Protein AF-A0A8S4AZF0-F1 (afdb_monomer)

pLDDT: me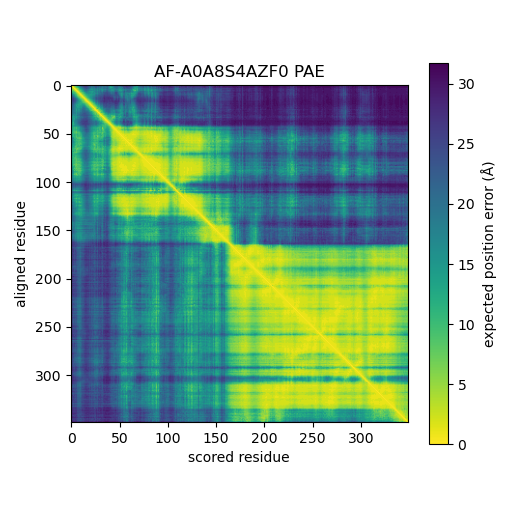an 75.83, std 18.89, range [21.69, 97.94]

Structure (mmCIF, N/CA/C/O backbone):
data_AF-A0A8S4AZF0-F1
#
_entry.id   AF-A0A8S4AZF0-F1
#
loop_
_atom_site.group_PDB
_atom_site.id
_atom_site.type_symbol
_atom_site.label_atom_id
_atom_site.label_alt_id
_atom_site.label_comp_id
_atom_site.label_asym_id
_atom_site.label_entity_id
_atom_site.label_seq_id
_atom_site.pdbx_PDB_ins_code
_atom_site.Cartn_x
_atom_site.Cartn_y
_atom_site.Cartn_z
_atom_site.occupancy
_atom_site.B_iso_or_equiv
_atom_site.auth_seq_id
_atom_site.auth_comp_id
_atom_site.auth_asym_id
_atom_site.auth_atom_id
_atom_site.pdbx_PDB_model_num
ATOM 1 N N . MET A 1 1 ? -33.569 23.323 -15.305 1.00 27.97 1 MET A N 1
ATOM 2 C CA . MET A 1 1 ? -33.121 23.070 -13.922 1.00 27.97 1 MET A CA 1
ATOM 3 C C . MET A 1 1 ? -32.171 21.885 -13.976 1.00 27.97 1 MET A C 1
ATOM 5 O O . MET A 1 1 ? -32.541 20.874 -14.555 1.00 27.97 1 MET A O 1
ATOM 9 N N . GLU A 1 2 ? -30.930 22.171 -13.579 1.00 30.75 2 GLU A N 1
ATOM 10 C CA . GLU A 1 2 ? -29.649 21.428 -13.580 1.00 30.75 2 GLU A CA 1
ATOM 11 C C . GLU A 1 2 ? -29.615 19.986 -14.122 1.00 30.75 2 GLU A C 1
ATOM 13 O O . GLU A 1 2 ? -30.200 19.088 -13.532 1.00 30.75 2 GLU A O 1
ATOM 18 N N . ARG A 1 3 ? -28.878 19.759 -15.227 1.00 44.22 3 ARG A N 1
ATOM 19 C CA . ARG A 1 3 ? -28.711 18.442 -15.887 1.00 44.22 3 ARG A CA 1
ATOM 20 C C . ARG A 1 3 ? -27.284 18.174 -16.385 1.00 44.22 3 ARG A C 1
ATOM 22 O O . ARG A 1 3 ? -27.059 17.915 -17.562 1.00 44.22 3 ARG A O 1
AT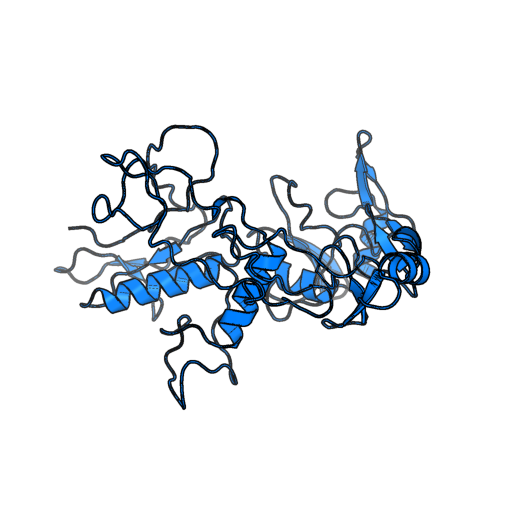OM 29 N N . VAL A 1 4 ? -26.349 18.319 -15.455 1.00 35.12 4 VAL A N 1
ATOM 30 C CA . VAL A 1 4 ? -25.156 17.492 -15.201 1.00 35.12 4 VAL A CA 1
ATOM 31 C C . VAL A 1 4 ? -24.876 17.794 -13.732 1.00 35.12 4 VAL A C 1
ATOM 33 O O . VAL A 1 4 ? -24.610 18.950 -13.402 1.00 35.12 4 VAL A O 1
ATOM 36 N N . LYS A 1 5 ? -25.011 16.821 -12.830 1.00 39.75 5 LYS A N 1
ATOM 37 C CA . LYS A 1 5 ? -24.523 17.011 -11.461 1.00 39.75 5 LYS A CA 1
ATOM 38 C C . LYS A 1 5 ? -23.071 16.553 -11.443 1.00 39.75 5 LYS A C 1
ATOM 40 O O . LYS A 1 5 ? -22.791 15.364 -11.332 1.00 39.75 5 LYS A O 1
ATOM 45 N N . GLU A 1 6 ? -22.153 17.506 -11.594 1.00 36.97 6 GLU A N 1
ATOM 46 C CA . GLU A 1 6 ? -20.783 17.331 -11.112 1.00 36.97 6 GLU A CA 1
ATOM 47 C C . GLU A 1 6 ? -20.887 17.214 -9.590 1.00 36.97 6 GLU A C 1
ATOM 49 O O . GLU A 1 6 ? -21.110 18.202 -8.890 1.00 36.97 6 GLU A O 1
ATOM 54 N N . LEU A 1 7 ? -20.829 15.988 -9.071 1.00 36.22 7 LEU A N 1
ATOM 55 C CA . LEU A 1 7 ? -20.688 15.800 -7.638 1.00 36.22 7 LEU A CA 1
ATOM 56 C C . LEU A 1 7 ? -19.233 16.079 -7.288 1.00 36.22 7 LEU A C 1
ATOM 58 O O . LEU A 1 7 ? -18.305 15.442 -7.787 1.00 36.22 7 LEU A O 1
ATOM 62 N N . ALA A 1 8 ? -19.089 17.141 -6.502 1.00 34.50 8 ALA A N 1
ATOM 63 C CA . ALA A 1 8 ? -17.844 17.769 -6.134 1.00 34.50 8 ALA A CA 1
ATOM 64 C C . ALA A 1 8 ? -16.861 16.791 -5.483 1.00 34.50 8 ALA A C 1
ATOM 66 O O . ALA A 1 8 ? -17.240 15.873 -4.755 1.00 34.50 8 ALA A O 1
ATOM 67 N N . ALA A 1 9 ? -15.581 17.078 -5.712 1.00 34.72 9 ALA A N 1
ATOM 68 C CA . ALA A 1 9 ? -14.475 16.578 -4.920 1.00 34.72 9 ALA A CA 1
ATOM 69 C C . ALA A 1 9 ? -14.760 16.734 -3.419 1.00 34.72 9 ALA A C 1
ATOM 71 O O . ALA A 1 9 ? -15.216 17.792 -2.977 1.00 34.72 9 ALA A O 1
ATOM 72 N N . ILE A 1 10 ? -14.449 15.701 -2.630 1.00 31.81 10 ILE A N 1
ATOM 73 C CA . ILE A 1 10 ? -14.390 15.844 -1.172 1.00 31.81 10 ILE A CA 1
ATOM 74 C C . ILE A 1 10 ? -13.338 16.924 -0.864 1.00 31.81 10 ILE A C 1
ATOM 76 O O . ILE A 1 10 ? -12.198 16.782 -1.321 1.00 31.81 10 ILE A O 1
ATOM 80 N N . PRO A 1 11 ? -13.682 18.006 -0.138 1.00 30.78 11 PRO A N 1
ATOM 81 C CA . PRO A 1 11 ? -12.722 19.051 0.174 1.00 30.78 11 PRO A CA 1
ATOM 82 C C . PRO A 1 11 ? -11.579 18.472 1.009 1.00 30.78 11 PRO A C 1
ATOM 84 O O . PRO A 1 11 ? -11.801 17.767 1.994 1.00 30.78 11 PRO A O 1
ATOM 87 N N . THR A 1 12 ? -10.342 18.788 0.635 1.00 29.69 12 THR A N 1
ATOM 88 C CA . THR A 1 12 ? -9.183 18.536 1.491 1.00 29.69 12 THR A CA 1
ATOM 89 C C . THR A 1 12 ? -9.257 19.437 2.733 1.00 29.69 12 THR A C 1
ATOM 91 O O . THR A 1 12 ? -9.681 20.593 2.637 1.00 29.69 12 THR A O 1
ATOM 94 N N . PRO A 1 13 ? -8.834 18.962 3.919 1.00 28.30 13 PRO A N 1
ATOM 95 C CA . PRO A 1 13 ? -8.801 19.778 5.123 1.00 28.30 13 PRO A CA 1
ATOM 96 C C . PRO A 1 13 ? -7.562 20.682 5.083 1.00 28.30 13 PRO A C 1
ATOM 98 O O . PRO A 1 13 ? -6.567 20.424 5.750 1.00 28.30 13 PRO A O 1
ATOM 101 N N . LEU A 1 14 ? -7.593 21.743 4.277 1.00 26.38 14 LEU A N 1
ATOM 102 C CA . LEU A 1 14 ? -6.606 22.824 4.341 1.00 26.38 14 LEU A CA 1
ATOM 103 C C . LEU A 1 14 ? -7.312 24.177 4.451 1.00 26.38 14 LEU A C 1
ATOM 105 O O . LEU A 1 14 ? -7.568 24.869 3.471 1.00 26.38 14 LEU A O 1
ATOM 109 N N . SER A 1 15 ? -7.643 24.509 5.703 1.00 27.70 15 SER A N 1
ATOM 110 C CA . SER A 1 15 ? -7.637 25.849 6.318 1.00 27.70 15 SER A CA 1
ATOM 111 C C . SER A 1 15 ? -8.055 27.072 5.483 1.00 27.70 15 SER A C 1
ATOM 113 O O . SER A 1 15 ? -7.519 28.159 5.699 1.00 27.70 15 SER A O 1
ATOM 115 N N . THR A 1 16 ? -9.014 26.962 4.567 1.00 24.33 16 THR A N 1
ATOM 116 C CA . THR A 1 16 ? -9.565 28.121 3.850 1.00 24.33 16 THR A CA 1
ATOM 117 C C . THR A 1 16 ? -11.081 27.981 3.680 1.00 24.33 16 THR A C 1
ATOM 119 O O . THR A 1 16 ? -11.586 26.865 3.564 1.00 24.33 16 THR A O 1
ATOM 122 N N . PRO A 1 17 ? -11.841 29.092 3.770 1.00 24.75 17 PRO A N 1
ATOM 123 C CA . PRO A 1 17 ? -13.301 29.054 3.772 1.00 24.75 17 PRO A CA 1
ATOM 124 C C . PRO A 1 17 ? -13.824 28.439 2.464 1.00 24.75 17 PRO A C 1
ATOM 126 O O . PRO A 1 17 ? -13.251 28.711 1.406 1.00 24.75 17 PRO A O 1
ATOM 129 N N . PRO A 1 18 ? -14.903 27.634 2.508 1.00 28.00 18 PRO A N 1
ATOM 130 C CA . PRO A 1 18 ? -15.383 26.894 1.351 1.00 28.00 18 PRO A CA 1
ATOM 131 C C . PRO A 1 18 ? -16.067 27.851 0.371 1.00 28.00 18 PRO A C 1
ATOM 133 O O . PRO A 1 18 ? -17.281 28.023 0.385 1.00 28.00 18 PRO A O 1
ATOM 136 N N . ASN A 1 19 ? -15.285 28.472 -0.509 1.00 21.69 19 ASN A N 1
ATOM 137 C CA . ASN A 1 19 ? -15.793 28.848 -1.817 1.00 21.69 19 ASN A CA 1
ATOM 138 C C . ASN A 1 19 ? -15.751 27.583 -2.669 1.00 21.69 19 ASN A C 1
ATOM 140 O O . ASN A 1 19 ? -14.690 27.181 -3.147 1.00 21.69 19 ASN A O 1
ATOM 144 N N . ILE A 1 20 ? -16.917 26.950 -2.811 1.00 27.16 20 ILE A N 1
ATOM 145 C CA . ILE A 1 20 ? -17.171 25.826 -3.715 1.00 27.16 20 ILE A CA 1
ATOM 146 C C . ILE A 1 20 ? -16.848 26.308 -5.132 1.00 27.16 20 ILE A C 1
ATOM 148 O O . ILE A 1 20 ? -17.675 26.896 -5.825 1.00 27.16 20 ILE A O 1
ATOM 152 N N . THR A 1 21 ? -15.598 26.128 -5.542 1.00 23.66 21 THR A N 1
ATOM 153 C CA . THR A 1 21 ? -15.167 26.308 -6.921 1.00 23.66 21 THR A CA 1
ATOM 154 C C . THR A 1 21 ? -15.198 24.931 -7.553 1.00 23.66 21 THR A C 1
ATOM 156 O O . THR A 1 21 ? -14.409 24.051 -7.224 1.00 23.66 21 THR A O 1
ATOM 159 N N . VAL A 1 22 ? -16.186 24.738 -8.424 1.00 31.67 22 VAL A N 1
ATOM 160 C CA . VAL A 1 22 ? -16.345 23.563 -9.279 1.00 31.67 22 VAL A CA 1
ATOM 161 C C . VAL A 1 22 ? -15.135 23.505 -10.213 1.00 31.67 22 VAL A C 1
ATOM 163 O O . VAL A 1 22 ? -15.081 24.189 -11.236 1.00 31.67 22 VAL A O 1
ATOM 166 N N . ALA A 1 23 ? -14.104 22.764 -9.816 1.00 27.45 23 ALA A N 1
ATOM 167 C CA . ALA A 1 23 ? -12.929 22.553 -10.643 1.00 27.45 23 ALA A CA 1
ATOM 168 C C . ALA A 1 23 ? -13.224 21.428 -11.641 1.00 27.45 23 ALA A C 1
ATOM 170 O O . ALA A 1 23 ? -13.205 20.246 -11.303 1.00 27.45 23 ALA A O 1
ATOM 171 N N . ARG A 1 24 ? -13.486 21.821 -12.889 1.00 31.86 24 ARG A N 1
ATOM 172 C CA . ARG A 1 24 ? -13.429 20.954 -14.072 1.00 31.86 24 ARG A CA 1
ATOM 173 C C . ARG A 1 24 ? -12.132 20.137 -14.028 1.00 31.86 24 ARG A C 1
ATOM 175 O O . ARG A 1 24 ? -11.052 20.731 -14.045 1.00 31.86 24 ARG A O 1
ATOM 182 N N . GLN A 1 25 ? -12.210 18.806 -13.999 1.00 35.84 25 GLN A N 1
ATOM 183 C CA . GLN A 1 25 ? -11.008 17.978 -14.131 1.00 35.84 25 GLN A CA 1
ATOM 184 C C . GLN A 1 25 ? -10.432 18.139 -15.554 1.00 35.84 25 GLN A C 1
ATOM 186 O O . GLN A 1 25 ? -11.157 17.920 -16.524 1.00 35.84 25 GLN A O 1
ATOM 191 N N . PRO A 1 26 ? -9.146 18.507 -15.721 1.00 35.00 26 PRO A N 1
ATOM 192 C CA . PRO A 1 26 ? -8.551 18.766 -17.036 1.00 35.00 26 PRO A CA 1
ATOM 193 C C . PRO A 1 26 ? -8.324 17.507 -17.897 1.00 35.00 26 PRO A C 1
ATOM 195 O O . PRO A 1 26 ? -7.995 17.650 -19.072 1.00 35.00 26 PRO A O 1
ATOM 198 N N . ASN A 1 27 ? -8.527 16.300 -17.349 1.00 38.50 27 ASN A N 1
ATOM 199 C CA . ASN A 1 27 ? -8.222 15.028 -18.019 1.00 38.50 27 ASN A CA 1
ATOM 200 C C . ASN A 1 27 ? -9.443 14.146 -18.352 1.00 38.50 27 ASN A C 1
ATOM 202 O O . ASN A 1 27 ? -9.256 13.117 -18.996 1.00 38.50 27 ASN A O 1
ATOM 206 N N . LEU A 1 28 ? -10.679 14.514 -17.979 1.00 40.16 28 LEU A N 1
ATOM 207 C CA . LEU A 1 28 ? -11.858 13.795 -18.485 1.00 40.16 28 LEU A CA 1
ATOM 208 C C . LEU A 1 28 ? -12.199 14.313 -19.884 1.00 40.16 28 LEU A C 1
ATOM 210 O O . LEU A 1 28 ? -12.590 15.470 -20.060 1.00 40.16 28 LEU A O 1
ATOM 214 N N . SER A 1 29 ? -12.008 13.461 -20.892 1.00 33.38 29 SER A N 1
ATOM 215 C CA . SER A 1 29 ? -12.175 13.823 -22.296 1.00 33.38 29 SER A CA 1
ATOM 216 C C . SER A 1 29 ? -13.585 14.347 -22.579 1.00 33.38 29 SER A C 1
ATOM 218 O O . SER A 1 29 ? -14.576 13.658 -22.360 1.00 33.38 29 SER A O 1
ATOM 220 N N . THR A 1 30 ? -13.680 15.542 -23.157 1.00 38.66 30 THR A N 1
ATOM 221 C CA . THR A 1 30 ? -14.931 16.141 -23.654 1.00 38.66 30 THR A CA 1
ATOM 222 C C . THR A 1 30 ? -15.497 15.445 -24.898 1.00 38.66 30 THR A C 1
ATOM 224 O O . THR A 1 30 ? -16.558 15.843 -25.380 1.00 38.66 30 THR A O 1
ATOM 227 N N . SER A 1 31 ? -14.796 14.439 -25.430 1.00 37.53 31 SER A N 1
ATOM 228 C CA . SER A 1 31 ? -15.136 13.721 -26.661 1.00 37.53 31 SER A CA 1
ATOM 229 C C . SER A 1 31 ? -16.273 12.714 -26.511 1.00 37.53 31 SER A C 1
ATOM 231 O O . SER A 1 31 ? -16.812 12.302 -27.524 1.00 37.53 31 SER A O 1
ATOM 233 N N . THR A 1 32 ? -16.657 12.341 -25.289 1.00 37.94 32 THR A N 1
ATOM 234 C CA . THR A 1 32 ? -17.686 11.322 -25.016 1.00 37.94 32 THR A CA 1
ATOM 235 C C . THR A 1 32 ? -19.069 11.906 -24.726 1.00 37.94 32 THR A C 1
ATOM 237 O O . THR A 1 32 ? -19.909 11.192 -24.202 1.00 37.94 32 THR A O 1
ATOM 240 N N . LEU A 1 33 ? -19.339 13.186 -25.021 1.00 38.50 33 LEU A N 1
ATOM 241 C CA . LEU A 1 33 ? -20.631 13.832 -24.736 1.00 38.50 33 LEU A CA 1
ATOM 242 C C . LEU A 1 33 ? -21.389 14.210 -26.021 1.00 38.50 33 LEU A C 1
ATOM 244 O O . LEU A 1 33 ? -20.923 15.060 -26.784 1.00 38.50 33 LEU A O 1
ATOM 248 N N . GLN A 1 34 ? -22.603 13.688 -26.213 1.00 38.94 34 GLN A N 1
ATOM 249 C CA . GLN A 1 34 ? -23.519 14.052 -27.301 1.00 38.94 34 GLN A CA 1
ATOM 250 C C . GLN A 1 34 ? -24.581 15.077 -26.865 1.00 38.94 34 GLN A C 1
ATOM 252 O O . GLN A 1 34 ? -24.936 15.213 -25.692 1.00 38.94 34 GLN A O 1
ATOM 257 N N . LYS A 1 35 ? -25.088 15.856 -27.833 1.00 38.56 35 LYS A N 1
ATOM 258 C CA . LYS A 1 35 ? -26.257 16.730 -27.639 1.00 38.56 35 LYS A CA 1
ATOM 259 C C . LYS A 1 35 ? -27.529 15.896 -27.806 1.00 38.56 35 LYS A C 1
ATOM 261 O O . LYS A 1 35 ? -27.771 15.404 -28.906 1.00 38.56 35 LYS A O 1
ATOM 266 N N . GLY A 1 36 ? -28.345 15.812 -26.757 1.00 38.62 36 GLY A N 1
ATOM 267 C CA . GLY A 1 36 ? -29.663 15.182 -26.824 1.00 38.62 36 GLY A CA 1
ATOM 268 C C . GLY A 1 36 ? -30.632 15.903 -27.784 1.00 38.62 36 GLY A C 1
ATOM 269 O O . GLY A 1 36 ? -30.400 17.060 -28.163 1.00 38.62 36 GLY A O 1
ATOM 270 N N . PRO A 1 37 ? -31.726 15.241 -28.205 1.00 36.44 37 PRO A N 1
ATOM 271 C CA . PRO A 1 37 ? -32.721 15.815 -29.108 1.00 36.44 37 PRO A CA 1
ATOM 272 C C . PRO A 1 37 ? -33.413 17.048 -28.501 1.00 36.44 37 PRO A C 1
ATOM 274 O O . PRO A 1 37 ? -33.585 17.173 -27.285 1.00 36.44 37 PRO A O 1
ATOM 277 N N . ALA A 1 38 ? -33.816 17.983 -29.369 1.00 33.22 38 ALA A N 1
ATOM 278 C CA . ALA A 1 38 ? -34.394 19.270 -28.989 1.00 33.22 38 ALA A CA 1
ATOM 279 C C . ALA A 1 38 ? -35.657 19.094 -28.120 1.00 33.22 38 ALA A C 1
ATOM 281 O O . ALA A 1 38 ? -36.720 18.734 -28.616 1.00 33.22 38 ALA A O 1
ATOM 282 N N . GLY A 1 39 ? -35.522 19.343 -26.815 1.00 37.28 39 GLY A N 1
ATOM 283 C CA . GLY A 1 39 ? -36.595 19.196 -25.823 1.00 37.28 39 GLY A CA 1
ATOM 284 C C . GLY A 1 39 ? -36.111 18.707 -24.453 1.00 37.28 39 GLY A C 1
ATOM 285 O O . GLY A 1 39 ? -36.761 18.980 -23.445 1.00 37.28 39 GLY A O 1
ATOM 286 N N . GLN A 1 40 ? -34.939 18.064 -24.384 1.00 34.72 40 GLN A N 1
ATOM 287 C CA . GLN A 1 40 ? -34.250 17.738 -23.131 1.00 34.72 40 GLN A CA 1
ATOM 288 C C . GLN A 1 40 ? -32.974 18.580 -23.012 1.00 34.72 40 GLN A C 1
ATOM 290 O O . GLN A 1 40 ? -32.057 18.470 -23.817 1.00 34.72 40 GLN A O 1
ATOM 295 N N . SER A 1 41 ? -32.911 19.477 -22.027 1.00 37.41 41 SER A N 1
ATOM 296 C CA . SER A 1 41 ? -31.709 20.278 -21.772 1.00 37.41 41 SER A CA 1
ATOM 297 C C . SER A 1 41 ? -30.684 19.446 -20.985 1.00 37.41 41 SER A C 1
ATOM 299 O O . SER A 1 41 ? -30.688 19.533 -19.763 1.00 37.41 41 SER A O 1
ATOM 301 N N . GLY A 1 42 ? -29.850 18.634 -21.643 1.00 49.75 42 GLY A N 1
ATOM 302 C CA . GLY A 1 42 ? -28.779 17.822 -21.032 1.00 49.75 42 GLY A CA 1
ATOM 303 C C . GLY A 1 42 ? -27.753 17.344 -22.073 1.00 49.75 42 GLY A C 1
ATOM 304 O O . GLY A 1 42 ? -28.044 17.378 -23.271 1.00 49.75 42 GLY A O 1
ATOM 305 N N . LYS A 1 43 ? -26.537 16.977 -21.642 1.00 56.41 43 LYS A N 1
ATOM 306 C CA . LYS A 1 43 ? -25.553 16.274 -22.487 1.00 56.41 43 LYS A CA 1
ATOM 307 C C . LYS A 1 43 ? -25.490 14.818 -22.040 1.00 56.41 43 LYS A C 1
ATOM 309 O O . LYS A 1 43 ? -25.283 14.579 -20.854 1.00 56.41 43 LYS A O 1
ATOM 314 N N . ASP A 1 44 ? -25.638 13.904 -22.985 1.00 62.34 44 ASP A N 1
ATOM 315 C CA . ASP A 1 44 ? -25.600 12.464 -22.737 1.00 62.34 44 ASP A CA 1
ATOM 316 C C . ASP A 1 44 ? -24.198 11.931 -23.027 1.00 62.34 44 ASP A C 1
ATOM 318 O O . ASP A 1 44 ? -23.515 12.462 -23.907 1.00 62.34 44 ASP A O 1
ATOM 322 N N . PHE A 1 45 ? -23.749 10.914 -22.299 1.00 63.62 45 PHE A N 1
ATOM 323 C CA . PHE A 1 45 ? -22.520 10.212 -22.647 1.00 63.62 45 PHE A CA 1
ATOM 324 C C . PHE A 1 45 ? -22.715 9.349 -23.903 1.00 63.62 45 PHE A C 1
ATOM 326 O O . PHE A 1 45 ? -23.829 8.977 -24.270 1.00 63.62 45 PHE A O 1
ATOM 333 N N . GLU A 1 46 ? -21.617 9.041 -24.587 1.00 63.09 46 GLU A N 1
ATOM 334 C CA . GLU A 1 46 ? -21.611 8.114 -25.713 1.00 63.09 46 GLU A CA 1
ATOM 335 C C . GLU A 1 46 ? -21.712 6.655 -25.247 1.00 63.09 46 GLU A C 1
ATOM 337 O O . GLU A 1 46 ? -20.966 6.202 -24.372 1.00 63.09 46 GLU A O 1
ATOM 342 N N . GLY A 1 47 ? -22.604 5.901 -25.894 1.00 69.50 47 GLY A N 1
ATOM 343 C CA . GLY A 1 47 ? -22.814 4.477 -25.627 1.00 69.50 47 GLY A CA 1
ATOM 344 C C . GLY A 1 47 ? -23.588 4.219 -24.334 1.00 69.50 47 GLY A C 1
ATOM 345 O O . GLY A 1 47 ? -24.452 5.003 -23.956 1.00 69.50 47 GLY A O 1
ATOM 346 N N . ASP A 1 48 ? -23.263 3.114 -23.662 1.00 70.50 48 ASP A N 1
ATOM 347 C CA . ASP A 1 48 ? -23.925 2.677 -22.421 1.00 70.50 48 ASP A CA 1
ATOM 348 C C . ASP A 1 48 ? -23.296 3.292 -21.153 1.00 70.50 48 ASP A C 1
ATOM 350 O O . ASP A 1 48 ? -23.624 2.914 -20.027 1.00 70.50 48 ASP A O 1
ATOM 354 N N . THR A 1 49 ? -22.359 4.229 -21.318 1.00 68.81 49 THR A N 1
ATOM 355 C CA . THR A 1 49 ? -21.703 4.919 -20.201 1.00 68.81 49 THR A CA 1
ATOM 356 C C . THR A 1 49 ? -22.689 5.879 -19.546 1.00 68.81 49 THR A C 1
ATOM 358 O O . THR A 1 49 ? -23.290 6.697 -20.228 1.00 68.81 49 THR A O 1
ATOM 361 N N . VAL A 1 50 ? -22.828 5.833 -18.222 1.00 73.81 50 VAL A N 1
ATOM 362 C CA . VAL A 1 50 ? -23.688 6.766 -17.466 1.00 73.81 50 VAL A CA 1
ATOM 363 C C . VAL A 1 50 ? -22.933 7.529 -16.374 1.00 73.81 50 VAL A C 1
ATOM 365 O O . VAL A 1 50 ? -23.481 8.456 -15.777 1.00 73.81 50 VAL A O 1
ATOM 368 N N . GLY A 1 51 ? -21.662 7.193 -16.144 1.00 75.06 51 GLY A N 1
ATOM 369 C CA . GLY A 1 51 ? -20.775 7.849 -15.191 1.00 75.06 51 GLY A CA 1
ATOM 370 C C . GLY A 1 51 ? -19.304 7.507 -15.441 1.00 75.06 51 GLY A C 1
ATOM 371 O O . GLY A 1 51 ? -18.999 6.560 -16.167 1.00 75.06 51 GLY A O 1
ATOM 372 N N . LEU A 1 52 ? -18.405 8.339 -14.907 1.00 71.50 52 LEU A N 1
ATOM 373 C CA . LEU A 1 52 ? -16.952 8.145 -14.937 1.00 71.50 52 LEU A CA 1
ATOM 374 C C . LEU A 1 52 ? -16.305 8.712 -13.666 1.00 71.50 52 LEU A C 1
ATOM 376 O O . LEU A 1 52 ? -16.521 9.879 -13.324 1.00 71.50 52 LEU A O 1
ATOM 380 N N . ALA A 1 53 ? -15.424 7.938 -13.037 1.00 72.31 53 ALA A N 1
ATOM 381 C CA . ALA A 1 53 ? -14.608 8.359 -11.904 1.00 72.31 53 ALA A CA 1
ATOM 382 C C . ALA A 1 53 ? -13.206 7.745 -11.926 1.00 72.31 53 ALA A C 1
ATOM 384 O O . ALA A 1 53 ? -12.962 6.676 -12.487 1.00 72.31 53 ALA A O 1
ATOM 385 N N . ASN A 1 54 ? -12.273 8.433 -11.268 1.00 63.47 54 ASN A N 1
ATOM 386 C CA . ASN A 1 54 ? -10.913 7.936 -11.099 1.00 63.47 54 ASN A CA 1
ATOM 387 C C . ASN A 1 54 ? -10.881 6.836 -10.040 1.00 63.47 54 ASN A C 1
ATOM 389 O O . ASN A 1 54 ? -11.464 6.987 -8.964 1.00 63.47 54 ASN A O 1
ATOM 393 N N . LYS A 1 55 ? -10.134 5.759 -10.304 1.00 74.00 55 LYS A N 1
ATOM 394 C CA . LYS A 1 55 ? -9.945 4.711 -9.304 1.00 74.00 55 LYS A CA 1
ATOM 395 C C . LYS A 1 55 ? -8.959 5.113 -8.210 1.00 74.00 55 LYS A C 1
ATOM 397 O O . LYS A 1 55 ? -7.945 5.739 -8.506 1.00 74.00 55 LYS A O 1
ATOM 402 N N . PHE A 1 56 ? -9.235 4.718 -6.964 1.00 71.06 56 PHE A N 1
ATOM 403 C CA . PHE A 1 56 ? -8.381 4.966 -5.786 1.00 71.06 56 PHE A CA 1
ATOM 404 C C . PHE A 1 56 ? -8.051 6.454 -5.537 1.00 71.06 56 PHE A C 1
ATOM 406 O O . PHE A 1 56 ? -7.025 6.794 -4.939 1.00 71.06 56 PHE A O 1
ATOM 413 N N . ALA A 1 57 ? -8.893 7.359 -6.027 1.00 71.62 57 ALA A N 1
ATOM 414 C CA . ALA A 1 57 ? -8.652 8.792 -5.976 1.00 71.62 57 ALA A CA 1
ATOM 415 C C . ALA A 1 57 ? -9.251 9.470 -4.735 1.00 71.62 57 ALA A C 1
ATOM 417 O O . ALA A 1 57 ? -9.058 10.677 -4.564 1.00 71.62 57 ALA A O 1
ATOM 418 N N . MET A 1 58 ? -9.931 8.727 -3.855 1.00 78.88 58 MET A N 1
ATOM 419 C CA . MET A 1 58 ? -10.551 9.294 -2.661 1.00 78.88 58 MET A CA 1
ATOM 420 C C . MET A 1 58 ? -9.526 10.029 -1.781 1.00 78.88 58 MET A C 1
ATOM 422 O O . MET A 1 58 ? -8.445 9.511 -1.502 1.00 78.88 58 MET A O 1
ATOM 426 N N . CYS A 1 59 ? -9.868 11.248 -1.349 1.00 69.56 59 CYS A N 1
ATOM 427 C CA . CYS A 1 59 ? -8.990 12.174 -0.610 1.00 69.56 59 CYS A CA 1
ATOM 428 C C . CYS A 1 59 ? -7.732 12.656 -1.354 1.00 69.56 59 CYS A C 1
ATOM 430 O O . CYS A 1 59 ? -6.786 13.135 -0.726 1.00 69.56 59 CYS A O 1
ATOM 432 N N . THR A 1 60 ? -7.705 12.562 -2.682 1.00 61.75 60 THR A N 1
ATOM 433 C CA . THR A 1 60 ? -6.638 13.131 -3.520 1.00 61.75 60 THR A CA 1
ATOM 434 C C . THR A 1 60 ? -7.136 14.347 -4.300 1.00 61.75 60 THR A C 1
ATOM 436 O O . THR A 1 60 ? -8.338 14.595 -4.372 1.00 61.75 60 THR A O 1
ATOM 439 N N . ALA A 1 61 ? -6.230 15.074 -4.961 1.00 59.00 61 ALA A N 1
ATOM 440 C CA . ALA A 1 61 ? -6.601 16.144 -5.895 1.00 59.00 61 ALA A CA 1
ATOM 441 C C . ALA A 1 61 ? -7.493 15.660 -7.062 1.00 59.00 61 ALA A C 1
ATOM 443 O O . ALA A 1 61 ? -8.182 16.463 -7.684 1.00 59.00 61 ALA A O 1
ATOM 444 N N . ASN A 1 62 ? -7.511 14.349 -7.329 1.00 60.25 62 ASN A N 1
ATOM 445 C CA . ASN A 1 62 ? -8.309 13.722 -8.381 1.00 60.25 62 ASN A CA 1
ATOM 446 C C . ASN A 1 62 ? -9.612 13.089 -7.855 1.00 60.25 62 ASN A C 1
ATOM 448 O O . ASN A 1 62 ? -10.311 12.436 -8.635 1.00 60.25 62 ASN A O 1
ATOM 452 N N . SER A 1 63 ? -9.924 13.259 -6.562 1.00 70.69 63 SER A N 1
ATOM 453 C CA . SER A 1 63 ? -11.140 12.739 -5.924 1.00 70.69 63 SER A CA 1
ATOM 454 C C . SER A 1 63 ? -12.367 13.359 -6.586 1.00 70.69 63 SER A C 1
ATOM 456 O O . SER A 1 63 ? -12.573 14.567 -6.482 1.00 70.69 63 SER A O 1
ATOM 458 N N . GLY A 1 64 ? -13.161 12.565 -7.299 1.00 73.19 64 GLY A N 1
ATOM 459 C CA . GLY A 1 64 ? -14.333 13.069 -8.013 1.00 73.19 64 GLY A CA 1
ATOM 460 C C . GLY A 1 64 ? -14.842 12.128 -9.099 1.00 73.19 64 GLY A C 1
ATOM 461 O O . GLY A 1 64 ? -14.236 11.099 -9.401 1.00 73.19 64 GLY A O 1
ATOM 462 N N . GLY A 1 65 ? -15.976 12.497 -9.684 1.00 73.06 65 GLY A N 1
ATOM 463 C CA . GLY A 1 65 ? -16.589 11.774 -10.790 1.00 73.06 65 GLY A CA 1
ATOM 464 C C . GLY A 1 65 ? -17.669 12.602 -11.477 1.00 73.06 65 GLY A C 1
ATOM 465 O O . GLY A 1 65 ? -18.152 13.602 -10.942 1.00 73.06 65 GLY A O 1
ATOM 466 N N . VAL A 1 66 ? -18.048 12.184 -12.677 1.00 73.75 66 VAL A N 1
ATOM 467 C CA . VAL A 1 66 ? -19.129 12.783 -13.465 1.00 73.75 66 VAL A CA 1
ATOM 468 C C . VAL A 1 66 ? -20.236 11.760 -13.652 1.00 73.75 66 VAL A C 1
ATOM 470 O O . VAL A 1 66 ? -19.962 10.592 -13.898 1.00 73.75 66 VAL A O 1
ATOM 473 N N . ASN A 1 67 ? -21.487 12.197 -13.527 1.00 74.69 67 ASN A N 1
ATOM 474 C CA . ASN A 1 67 ? -22.656 11.326 -13.601 1.00 74.69 67 ASN A CA 1
ATOM 475 C C . ASN A 1 67 ? -23.697 11.937 -14.541 1.00 74.69 67 ASN A C 1
ATOM 477 O O . ASN A 1 67 ? -23.976 13.140 -14.473 1.00 74.69 67 ASN A O 1
ATOM 481 N N . GLN A 1 68 ? -24.292 11.107 -15.393 1.00 74.38 68 GLN A N 1
ATOM 482 C CA . GLN A 1 68 ? -25.431 11.468 -16.225 1.00 74.38 68 GLN A CA 1
ATOM 483 C C . GLN A 1 68 ? -26.730 11.138 -15.495 1.00 74.38 68 GLN A C 1
ATOM 485 O O . GLN A 1 68 ? -26.920 10.049 -14.949 1.00 74.38 68 GLN A O 1
ATOM 490 N N . ASP A 1 69 ? -27.658 12.088 -15.538 1.00 72.69 69 ASP A N 1
ATOM 491 C CA . ASP A 1 69 ? -29.027 11.901 -15.070 1.00 72.69 69 ASP A CA 1
ATOM 492 C C . ASP A 1 69 ? -29.839 11.149 -16.135 1.00 72.69 69 ASP A C 1
ATOM 494 O O . ASP A 1 69 ? -30.556 11.736 -16.944 1.00 72.69 69 ASP A O 1
ATOM 498 N N . HIS A 1 70 ? -29.616 9.838 -16.190 1.00 70.06 70 HIS A N 1
ATOM 499 C CA . HIS A 1 70 ? -30.078 8.940 -17.250 1.00 70.06 70 HIS A CA 1
ATOM 500 C C . HIS A 1 70 ? -31.396 8.217 -16.904 1.00 70.06 70 HIS A C 1
ATOM 502 O O . HIS A 1 70 ? -31.862 7.385 -17.681 1.00 70.06 70 HIS A O 1
ATOM 508 N N . HIS A 1 71 ? -32.016 8.508 -15.752 1.00 68.62 71 HIS A N 1
ATOM 509 C CA . HIS A 1 71 ? -33.212 7.804 -15.284 1.00 68.62 71 HIS A CA 1
ATOM 510 C C . HIS A 1 71 ? -34.265 8.767 -14.719 1.00 68.62 71 HIS A C 1
ATOM 512 O O . HIS A 1 71 ? -33.953 9.686 -13.975 1.00 68.62 71 HIS A O 1
ATOM 518 N N . GLY A 1 72 ? -35.554 8.512 -14.974 1.00 70.19 72 GLY A N 1
ATOM 519 C CA . GLY A 1 72 ? -36.659 9.326 -14.432 1.00 70.19 72 GLY A CA 1
ATOM 520 C C . GLY A 1 72 ? -36.899 9.180 -12.919 1.00 70.19 72 GLY A C 1
ATOM 521 O O . GLY A 1 72 ? -37.861 9.734 -12.397 1.00 70.19 72 GLY A O 1
ATOM 522 N N . ASN A 1 73 ? -36.056 8.411 -12.220 1.00 73.69 73 ASN A N 1
ATOM 523 C CA . ASN A 1 73 ? -36.138 8.146 -10.784 1.00 73.69 73 ASN A CA 1
ATOM 524 C C . ASN A 1 73 ? -34.775 8.455 -10.154 1.00 73.69 73 ASN A C 1
ATOM 526 O O . ASN A 1 73 ? -33.750 7.980 -10.638 1.00 73.69 73 ASN A O 1
ATOM 530 N N . LEU A 1 74 ? -34.795 9.189 -9.041 1.00 71.19 74 LEU A N 1
ATOM 531 C CA . LEU A 1 74 ? -33.621 9.576 -8.259 1.00 71.19 74 LEU A CA 1
ATOM 532 C C . LEU A 1 74 ? -32.774 8.383 -7.793 1.00 71.19 74 LEU A C 1
ATOM 534 O O . LEU A 1 74 ? -31.572 8.544 -7.608 1.00 71.19 74 LEU A O 1
ATOM 538 N N . ILE A 1 75 ? -33.371 7.197 -7.635 1.00 71.62 75 ILE A N 1
ATOM 539 C CA . ILE A 1 75 ? -32.649 5.976 -7.242 1.00 71.62 75 ILE A CA 1
ATOM 540 C C . ILE A 1 75 ? -31.602 5.586 -8.296 1.00 71.62 75 ILE A C 1
ATOM 542 O O . ILE A 1 75 ? -30.488 5.221 -7.930 1.00 71.62 75 ILE A O 1
ATOM 546 N N . GLY A 1 76 ? -31.921 5.720 -9.588 1.00 70.94 76 GLY A N 1
ATOM 547 C CA . GLY A 1 76 ? -30.983 5.392 -10.667 1.00 70.94 76 GLY A CA 1
ATOM 548 C C . GLY A 1 76 ? -29.756 6.303 -10.644 1.00 70.94 76 GLY A C 1
ATOM 549 O O . GLY A 1 76 ? -28.625 5.827 -10.643 1.00 70.94 76 GLY A O 1
ATOM 550 N N . LEU A 1 77 ? -29.976 7.615 -10.501 1.00 74.56 77 LEU A N 1
ATOM 551 C CA . LEU A 1 77 ? -28.888 8.584 -10.354 1.00 74.56 77 LEU A CA 1
ATOM 552 C C . LEU A 1 77 ? -28.067 8.338 -9.076 1.00 74.56 77 LEU A C 1
ATOM 554 O O . LEU A 1 77 ? -26.841 8.392 -9.121 1.00 74.56 77 LEU A O 1
ATOM 558 N N . ALA A 1 78 ? -28.717 8.050 -7.945 1.00 74.06 78 ALA A N 1
ATOM 559 C CA . ALA A 1 78 ? -28.028 7.748 -6.690 1.00 74.06 78 ALA A CA 1
ATOM 560 C C . ALA A 1 78 ? -27.153 6.488 -6.800 1.00 74.06 78 ALA A C 1
ATOM 562 O O . ALA A 1 78 ? -26.045 6.470 -6.266 1.00 74.06 78 ALA A O 1
ATOM 563 N N . SER A 1 79 ? -27.616 5.468 -7.530 1.00 79.12 79 SER A N 1
ATOM 564 C CA . SER A 1 79 ? -26.837 4.260 -7.804 1.00 79.12 79 SER A CA 1
ATOM 565 C C . SER A 1 79 ? -25.593 4.561 -8.640 1.00 79.12 79 SER A C 1
ATOM 567 O O . SER A 1 79 ? -24.513 4.088 -8.298 1.00 79.12 79 SER A O 1
ATOM 569 N N . THR A 1 80 ? -25.695 5.387 -9.688 1.00 75.62 80 THR A N 1
ATOM 570 C CA . THR A 1 80 ? -24.517 5.795 -10.480 1.00 75.62 80 THR A CA 1
ATOM 571 C C . THR A 1 80 ? -23.532 6.591 -9.639 1.00 75.62 80 THR A C 1
ATOM 573 O O . THR A 1 80 ? -22.345 6.297 -9.633 1.00 75.62 80 THR A O 1
ATOM 576 N N . VAL A 1 81 ? -24.020 7.522 -8.822 1.00 80.00 81 VAL A N 1
ATOM 577 C CA . VAL A 1 81 ? -23.161 8.269 -7.898 1.00 80.00 81 VAL A CA 1
ATOM 578 C C . VAL A 1 81 ? -22.432 7.331 -6.931 1.00 80.00 81 VAL A C 1
ATOM 580 O O . VAL A 1 81 ? -21.231 7.485 -6.716 1.00 80.00 81 VAL A O 1
ATOM 583 N N . ALA A 1 82 ? -23.130 6.341 -6.367 1.00 82.38 82 ALA A N 1
ATOM 584 C CA . ALA A 1 82 ? -22.528 5.335 -5.495 1.00 82.38 82 ALA A CA 1
ATOM 585 C C . ALA A 1 82 ? -21.491 4.468 -6.231 1.00 82.38 82 ALA A C 1
ATOM 587 O O . ALA A 1 82 ? -20.422 4.210 -5.680 1.00 82.38 82 ALA A O 1
ATOM 588 N N . HIS A 1 83 ? -21.774 4.072 -7.474 1.00 81.81 83 HIS A N 1
ATOM 589 C CA . HIS A 1 83 ? -20.854 3.342 -8.347 1.00 81.81 83 HIS A CA 1
ATOM 590 C C . HIS A 1 83 ? -19.554 4.126 -8.580 1.00 81.81 83 HIS A C 1
ATOM 592 O O . HIS A 1 83 ? -18.458 3.617 -8.345 1.00 81.81 83 HIS A O 1
ATOM 598 N N . GLU A 1 84 ? -19.666 5.398 -8.969 1.00 82.56 84 GLU A N 1
ATOM 599 C CA . GLU A 1 84 ? -18.516 6.265 -9.237 1.00 82.56 84 GLU A CA 1
ATOM 600 C C . GLU A 1 84 ? -17.728 6.614 -7.960 1.00 82.56 84 GLU A C 1
ATOM 602 O O . GLU A 1 84 ? -16.498 6.743 -7.975 1.00 82.56 84 GLU A O 1
ATOM 607 N N . MET A 1 85 ? -18.398 6.716 -6.808 1.00 85.94 85 MET A N 1
ATOM 608 C CA . MET A 1 85 ? -17.705 6.773 -5.517 1.00 85.94 85 MET A CA 1
ATOM 609 C C . MET A 1 85 ? -16.959 5.469 -5.221 1.00 85.94 85 MET A C 1
ATOM 611 O O . MET A 1 85 ? -15.831 5.526 -4.734 1.00 85.94 85 MET A O 1
ATOM 615 N N . GLY A 1 86 ? -17.533 4.312 -5.563 1.00 85.00 86 GLY A N 1
ATOM 616 C CA . GLY A 1 86 ? -16.866 3.013 -5.479 1.00 85.00 86 GLY A CA 1
ATOM 617 C C . GLY A 1 86 ? -15.534 3.002 -6.228 1.00 85.00 86 GLY A C 1
ATOM 618 O O . GLY A 1 86 ? -14.511 2.637 -5.646 1.00 85.00 86 GLY A O 1
ATOM 619 N N . HIS A 1 87 ? -15.496 3.515 -7.462 1.00 78.88 87 HIS A N 1
ATOM 620 C CA . HIS A 1 87 ? -14.228 3.695 -8.179 1.00 78.88 87 HIS A CA 1
ATOM 621 C C . HIS A 1 87 ? -13.255 4.573 -7.388 1.00 78.88 87 HIS A C 1
ATOM 623 O O . HIS A 1 87 ? -12.129 4.143 -7.155 1.00 78.88 87 HIS A O 1
ATOM 629 N N . ASN A 1 88 ? -13.670 5.729 -6.859 1.00 78.81 88 ASN A N 1
ATOM 630 C CA . ASN A 1 88 ? -12.796 6.571 -6.018 1.00 78.81 88 ASN A CA 1
ATOM 631 C C . ASN A 1 88 ? -12.201 5.815 -4.812 1.00 78.81 88 ASN A C 1
ATOM 633 O O . ASN A 1 88 ? -11.055 6.069 -4.441 1.00 78.81 88 ASN A O 1
ATOM 637 N N . PHE A 1 89 ? -12.931 4.850 -4.250 1.00 84.12 89 PHE A N 1
ATOM 638 C CA . PHE A 1 89 ? -12.466 3.929 -3.204 1.00 84.12 89 PHE A CA 1
ATOM 639 C C . PHE A 1 89 ? -11.661 2.721 -3.723 1.00 84.12 89 PHE A C 1
ATOM 641 O O . PHE A 1 89 ? -11.313 1.829 -2.960 1.00 84.12 89 PHE A O 1
ATOM 648 N N . GLY A 1 90 ? -11.341 2.669 -5.012 1.00 78.75 90 GLY A N 1
ATOM 649 C CA . GLY A 1 90 ? -10.527 1.621 -5.627 1.00 78.75 90 GLY A CA 1
ATOM 650 C C . GLY A 1 90 ? -11.292 0.371 -6.057 1.00 78.75 90 GLY A C 1
ATOM 651 O O . GLY A 1 90 ? -10.660 -0.606 -6.457 1.00 78.75 90 GLY A O 1
ATOM 652 N N . LEU A 1 91 ? -12.625 0.378 -5.994 1.00 86.06 91 LEU A N 1
ATOM 653 C CA . LEU A 1 91 ? -13.432 -0.787 -6.344 1.00 86.06 91 L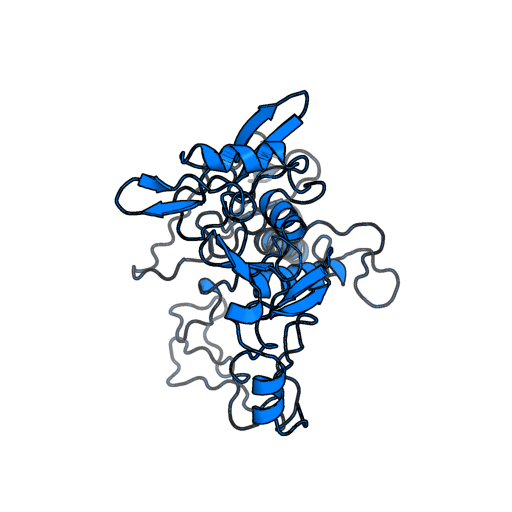EU A CA 1
ATOM 654 C C . LEU A 1 91 ? -13.423 -0.989 -7.862 1.00 86.06 91 LEU A C 1
ATOM 656 O O . LEU A 1 91 ? -13.511 -0.046 -8.648 1.00 86.06 91 LEU A O 1
ATOM 660 N N . SER A 1 92 ? -13.309 -2.242 -8.284 1.00 81.75 92 SER A N 1
ATOM 661 C CA . SER A 1 92 ? -13.478 -2.653 -9.677 1.00 81.75 92 SER A CA 1
ATOM 662 C C . SER A 1 92 ? -14.849 -3.274 -9.906 1.00 81.75 92 SER A C 1
ATOM 664 O O . SER A 1 92 ? -15.498 -3.699 -8.957 1.00 81.75 92 SER A O 1
ATOM 666 N N . HIS A 1 93 ? -15.288 -3.317 -11.169 1.00 82.00 93 HIS A N 1
ATOM 667 C CA . HIS A 1 93 ? -16.540 -3.981 -11.528 1.00 82.00 93 HIS A CA 1
ATOM 668 C C . HIS A 1 93 ? -16.531 -5.436 -11.063 1.00 82.00 93 HIS A C 1
ATOM 670 O O . HIS A 1 93 ? -15.486 -6.092 -11.087 1.00 82.00 93 HIS A O 1
ATOM 676 N N . ASP A 1 94 ? -17.700 -5.928 -10.670 1.00 78.50 94 ASP A N 1
ATOM 677 C CA . ASP A 1 94 ? -17.848 -7.300 -10.208 1.00 78.50 94 ASP A CA 1
ATOM 678 C C . ASP A 1 94 ? -17.609 -8.291 -11.355 1.00 78.50 94 ASP A C 1
ATOM 680 O O . ASP A 1 94 ? -18.161 -8.169 -12.450 1.00 78.50 94 ASP A O 1
ATOM 684 N N . GLY A 1 95 ? -16.747 -9.274 -11.094 1.00 70.56 95 GLY A N 1
ATOM 685 C CA . GLY A 1 95 ? -16.441 -10.365 -12.015 1.00 70.56 95 GLY A CA 1
ATOM 686 C C . GLY A 1 95 ? -17.242 -11.638 -11.712 1.00 70.56 95 GLY A C 1
ATOM 687 O O . GLY A 1 95 ? -18.006 -11.694 -10.744 1.00 70.56 95 GLY A O 1
ATOM 688 N N . PRO A 1 96 ? -17.054 -12.706 -12.508 1.00 68.69 96 PRO A N 1
ATOM 689 C CA . PRO A 1 96 ? -17.660 -14.004 -12.232 1.00 68.69 96 PRO A CA 1
ATOM 690 C C . PRO A 1 96 ? -17.262 -14.519 -10.841 1.00 68.69 96 PRO A C 1
ATOM 692 O O . PRO A 1 96 ? -16.076 -14.665 -10.553 1.00 68.69 96 PRO A O 1
ATOM 695 N N . GLY A 1 97 ? -18.250 -14.824 -9.997 1.00 71.62 97 GLY A N 1
ATOM 696 C CA . GLY A 1 97 ? -18.035 -15.341 -8.640 1.00 71.62 97 GLY A CA 1
ATOM 697 C C . GLY A 1 97 ? -18.232 -14.320 -7.518 1.00 71.62 97 GLY A C 1
ATOM 698 O O . GLY A 1 97 ? -18.313 -14.739 -6.370 1.00 71.62 97 GLY A O 1
ATOM 699 N N . CYS A 1 98 ? -18.378 -13.031 -7.835 1.00 76.75 98 CYS A N 1
ATOM 700 C CA . CYS A 1 98 ? -18.791 -12.023 -6.860 1.00 76.75 98 CYS A CA 1
ATOM 701 C C . CYS A 1 98 ? -20.300 -12.123 -6.599 1.00 76.75 98 CYS A C 1
ATOM 703 O O . CYS A 1 98 ? -21.094 -12.267 -7.534 1.00 76.75 98 CYS A O 1
ATOM 705 N N . VAL A 1 99 ? -20.702 -12.059 -5.331 1.00 77.38 99 VAL A N 1
ATOM 706 C CA . VAL A 1 99 ? -22.091 -12.259 -4.900 1.00 77.38 99 VAL A CA 1
ATOM 707 C C . VAL A 1 99 ? -22.548 -11.077 -4.053 1.00 77.38 99 VAL A C 1
ATOM 709 O O . VAL A 1 99 ? -21.874 -10.667 -3.110 1.00 77.38 99 VAL A O 1
ATOM 712 N N . CYS A 1 100 ? -23.735 -10.545 -4.350 1.00 74.88 100 CYS A N 1
ATOM 713 C CA . CYS A 1 100 ? -24.404 -9.561 -3.506 1.00 74.88 100 CYS A CA 1
ATOM 714 C C . CYS A 1 100 ? -25.822 -10.026 -3.129 1.00 74.88 100 CYS A C 1
ATOM 716 O O . CYS A 1 100 ? -26.634 -10.401 -3.974 1.00 74.88 100 CYS A O 1
ATOM 718 N N . GLY A 1 101 ? -26.139 -9.972 -1.831 1.00 64.94 101 GLY A N 1
ATOM 719 C CA . GLY A 1 101 ? -27.454 -10.338 -1.290 1.00 64.94 101 GLY A CA 1
ATOM 720 C C . GLY A 1 101 ? -27.741 -11.852 -1.202 1.00 64.94 101 GLY A C 1
ATOM 721 O O . GLY A 1 101 ? -26.913 -12.682 -1.575 1.00 64.94 101 GLY A O 1
ATOM 722 N N . PRO A 1 102 ? -28.910 -12.236 -0.654 1.00 57.34 102 PRO A N 1
ATOM 723 C CA . PRO A 1 102 ? -29.298 -13.634 -0.505 1.00 57.34 102 PRO A CA 1
ATOM 724 C C . PRO A 1 102 ? -29.834 -14.188 -1.836 1.00 57.34 102 PRO A C 1
ATOM 726 O O . PRO A 1 102 ? -30.943 -13.857 -2.237 1.00 57.34 102 PRO A O 1
ATOM 729 N N . LEU A 1 103 ? -29.041 -15.053 -2.478 1.00 52.38 103 LEU A N 1
ATOM 730 C CA . LEU A 1 103 ? -29.344 -15.827 -3.695 1.00 52.38 103 LEU A CA 1
ATOM 731 C C . LEU A 1 103 ? -29.685 -15.009 -4.965 1.00 52.38 103 LEU A C 1
ATOM 733 O O . LEU A 1 103 ? -30.787 -14.502 -5.129 1.00 52.38 103 LEU A O 1
ATOM 737 N N . LEU A 1 104 ? -28.758 -15.029 -5.935 1.00 52.47 104 LEU A N 1
ATOM 738 C CA . LEU A 1 104 ? -28.986 -14.731 -7.366 1.00 52.47 104 LEU A CA 1
ATOM 739 C C . LEU A 1 104 ? -29.456 -13.304 -7.724 1.00 52.47 104 LEU A C 1
ATOM 741 O O . LEU A 1 104 ? -30.019 -13.095 -8.797 1.00 52.47 104 LEU A O 1
ATOM 745 N N . SER A 1 105 ? -29.196 -12.302 -6.882 1.00 48.50 105 SER A N 1
ATOM 746 C CA . SER A 1 105 ? -29.331 -10.905 -7.313 1.00 48.50 105 SER A CA 1
ATOM 747 C C . SER A 1 105 ? -28.114 -10.514 -8.157 1.00 48.50 105 SER A C 1
ATOM 749 O O . SER A 1 105 ? -26.989 -10.551 -7.670 1.00 48.50 105 SER A O 1
ATOM 751 N N . HIS A 1 106 ? -28.337 -10.139 -9.418 1.00 52.81 106 HIS A N 1
ATOM 752 C CA . HIS A 1 106 ? -27.290 -9.701 -10.354 1.00 52.81 106 HIS A CA 1
ATOM 753 C C . HIS A 1 106 ? -26.975 -8.196 -10.268 1.00 52.81 106 HIS A C 1
ATOM 755 O O . HIS A 1 106 ? -26.175 -7.688 -11.049 1.00 52.81 106 HIS A O 1
ATOM 761 N N . ASN A 1 107 ? -27.592 -7.491 -9.318 1.00 58.34 107 ASN A N 1
ATOM 762 C CA . ASN A 1 107 ? -27.532 -6.040 -9.220 1.00 58.34 107 ASN A CA 1
ATOM 763 C C . ASN A 1 107 ? -26.665 -5.588 -8.015 1.00 58.34 107 ASN A C 1
ATOM 765 O O . ASN A 1 107 ? -27.182 -5.319 -6.924 1.00 58.34 107 ASN A O 1
ATOM 769 N N . CYS A 1 108 ? -25.337 -5.520 -8.180 1.00 67.44 108 CYS A N 1
ATOM 770 C CA . CYS A 1 108 ? -24.359 -5.199 -7.122 1.00 67.44 108 CYS A CA 1
ATOM 771 C C . CYS A 1 108 ? -23.635 -3.839 -7.322 1.00 67.44 108 CYS A C 1
ATOM 773 O O . CYS A 1 108 ? -23.076 -3.777 -8.373 1.00 67.44 108 CYS A O 1
ATOM 775 N N . VAL A 1 109 ? -23.547 -2.820 -6.413 1.00 63.75 109 VAL A N 1
ATOM 776 C CA . VAL A 1 109 ? -23.243 -1.335 -6.523 1.00 63.75 109 VAL A CA 1
ATOM 777 C C . VAL A 1 109 ? -22.336 -0.940 -7.665 1.00 63.75 109 VAL A C 1
ATOM 779 O O . VAL A 1 109 ? -22.622 0.030 -8.366 1.00 63.75 109 VAL A O 1
ATOM 782 N N . MET A 1 110 ? -21.358 -1.770 -7.958 1.00 65.81 110 MET A N 1
ATOM 783 C CA . MET A 1 110 ? -20.805 -1.857 -9.297 1.00 65.81 110 MET A CA 1
ATOM 784 C C . MET A 1 110 ? -21.862 -2.332 -10.362 1.00 65.81 110 MET A C 1
ATOM 786 O O . MET A 1 110 ? -21.467 -2.995 -11.318 1.00 65.81 110 MET A O 1
ATOM 790 N N . ALA A 1 111 ? -23.168 -1.958 -10.179 1.00 56.06 111 ALA A N 1
ATOM 791 C CA . ALA A 1 111 ? -24.482 -2.614 -10.493 1.00 56.06 111 ALA A CA 1
ATOM 792 C C . ALA A 1 111 ? -25.641 -2.609 -9.388 1.00 56.06 111 ALA A C 1
ATOM 794 O O . ALA A 1 111 ? -26.611 -3.307 -9.622 1.00 56.06 111 ALA A O 1
ATOM 795 N N . GLU A 1 112 ? -25.637 -1.841 -8.258 1.00 53.78 112 GLU A N 1
ATOM 796 C CA . GLU A 1 112 ? -26.682 -1.572 -7.168 1.00 53.78 112 GLU A CA 1
ATOM 797 C C . GLU A 1 112 ? -26.467 -1.933 -5.637 1.00 53.78 112 GLU A C 1
ATOM 799 O O . GLU A 1 112 ? -26.731 -1.068 -4.802 1.00 53.78 112 GLU A O 1
ATOM 804 N N . ARG A 1 113 ? -26.007 -3.128 -5.182 1.00 69.19 113 ARG A N 1
ATOM 805 C CA . ARG A 1 113 ? -25.543 -3.455 -3.774 1.00 69.19 113 ARG A CA 1
ATOM 806 C C . ARG A 1 113 ? -24.060 -3.875 -3.608 1.00 69.19 113 ARG A C 1
ATOM 808 O O . ARG A 1 113 ? -23.581 -4.632 -4.429 1.00 69.19 113 ARG A O 1
ATOM 815 N N . LEU A 1 114 ? -23.310 -3.484 -2.571 1.00 76.00 114 LEU A N 1
ATOM 816 C CA . LEU A 1 114 ? -21.899 -3.932 -2.468 1.00 76.00 114 LEU A CA 1
ATOM 817 C C . LEU A 1 114 ? -21.792 -5.473 -2.424 1.00 76.00 114 LEU A C 1
ATOM 819 O O . LEU A 1 114 ? -22.433 -6.115 -1.589 1.00 76.00 114 LEU A O 1
ATOM 823 N N . SER A 1 115 ? -21.010 -6.046 -3.343 1.00 82.25 115 SER A N 1
ATOM 824 C CA . SER A 1 115 ? -20.665 -7.472 -3.370 1.00 82.25 115 SER A CA 1
ATOM 825 C C . SER A 1 115 ? -19.628 -7.817 -2.300 1.00 82.25 115 SER A C 1
ATOM 827 O O . SER A 1 115 ? -18.951 -6.936 -1.765 1.00 82.25 115 SER A O 1
ATOM 829 N N . ASP A 1 116 ? -19.463 -9.104 -2.013 1.00 79.38 116 ASP A N 1
ATOM 830 C CA . ASP A 1 116 ? -18.346 -9.622 -1.215 1.00 79.38 116 ASP A CA 1
ATOM 831 C C . ASP A 1 116 ? -16.972 -9.169 -1.751 1.00 79.38 116 ASP A C 1
ATOM 833 O O . ASP A 1 116 ? -16.139 -8.683 -0.983 1.00 79.38 116 ASP A O 1
ATOM 837 N N . CYS A 1 117 ? -16.770 -9.212 -3.070 1.00 78.62 117 CYS A N 1
ATOM 838 C CA . CYS A 1 117 ? -15.575 -8.697 -3.741 1.00 78.62 117 CYS A CA 1
ATOM 839 C C . CYS A 1 117 ? -15.373 -7.189 -3.528 1.00 78.62 117 CYS A C 1
ATOM 841 O O . CYS A 1 117 ? -14.252 -6.72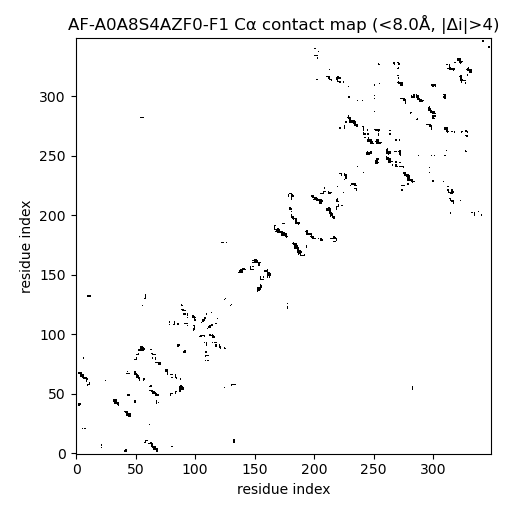6 -3.304 1.00 78.62 117 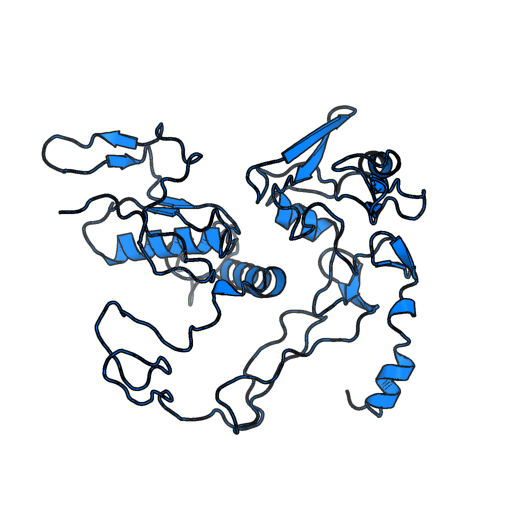CYS A O 1
ATOM 843 N N . SER A 1 118 ? -16.447 -6.404 -3.633 1.00 84.31 118 SER A N 1
ATOM 844 C CA . SER A 1 118 ? -16.407 -4.951 -3.449 1.00 84.31 118 SER A CA 1
ATOM 845 C C . SER A 1 118 ? -16.128 -4.583 -1.993 1.00 84.31 118 SER A C 1
ATOM 847 O O . SER A 1 118 ? -15.358 -3.663 -1.731 1.00 84.31 118 SER A O 1
ATOM 849 N N . LEU A 1 119 ? -16.702 -5.321 -1.037 1.00 84.38 119 LEU A N 1
ATOM 850 C CA . LEU A 1 119 ? -16.438 -5.142 0.391 1.00 84.38 119 LEU A CA 1
ATOM 851 C C . LEU A 1 119 ? -14.984 -5.458 0.738 1.00 84.38 119 LEU A C 1
ATOM 853 O O . LEU A 1 119 ? -14.366 -4.701 1.483 1.00 84.38 119 LEU A O 1
ATOM 857 N N . GLN A 1 120 ? -14.422 -6.526 0.167 1.00 78.75 120 GLN A N 1
ATOM 858 C CA . GLN A 1 120 ? -13.010 -6.848 0.345 1.00 78.75 120 GLN A CA 1
ATOM 859 C C . GLN A 1 120 ? -12.110 -5.739 -0.220 1.00 78.75 120 GLN A C 1
ATOM 861 O O . GLN A 1 120 ? -11.217 -5.265 0.475 1.00 78.75 120 GLN A O 1
ATOM 866 N N . GLN A 1 121 ? -12.371 -5.271 -1.445 1.00 80.62 121 GLN A N 1
ATOM 867 C CA . GLN A 1 121 ? -11.602 -4.181 -2.057 1.00 80.62 121 GLN A CA 1
ATOM 868 C C . GLN A 1 121 ? -11.716 -2.870 -1.268 1.00 80.62 121 GLN A C 1
ATOM 870 O O . GLN A 1 121 ? -10.718 -2.173 -1.093 1.00 80.62 121 GLN A O 1
ATOM 875 N N . LEU A 1 122 ? -12.907 -2.547 -0.756 1.00 84.44 122 LEU A N 1
ATOM 876 C CA . LEU A 1 122 ? -13.125 -1.370 0.081 1.00 84.44 122 LEU A CA 1
ATOM 877 C C . LEU A 1 122 ? -12.370 -1.474 1.411 1.00 84.44 122 LEU A C 1
ATOM 879 O O . LEU A 1 122 ? -11.747 -0.501 1.832 1.00 84.44 122 LEU A O 1
ATOM 883 N N . ALA A 1 123 ? -12.405 -2.640 2.062 1.00 75.56 123 ALA A N 1
ATOM 884 C CA . ALA A 1 123 ? -11.653 -2.890 3.288 1.00 75.56 123 ALA A CA 1
ATOM 885 C C . ALA A 1 123 ? -10.148 -2.730 3.040 1.00 75.56 123 ALA A C 1
ATOM 887 O O . ALA A 1 123 ? -9.485 -1.977 3.752 1.00 75.56 123 ALA A O 1
ATOM 888 N N . GLU A 1 124 ? -9.640 -3.336 1.963 1.00 74.94 124 GLU A N 1
ATOM 889 C CA . GLU A 1 124 ? -8.251 -3.179 1.533 1.00 74.94 124 GLU A CA 1
ATOM 890 C C . GLU A 1 124 ? -7.911 -1.709 1.251 1.00 74.94 124 GLU A C 1
ATOM 892 O O . GLU A 1 124 ? -6.835 -1.250 1.627 1.00 74.94 124 GLU A O 1
ATOM 897 N N . PHE A 1 125 ? -8.802 -0.938 0.622 1.00 78.69 125 PHE A N 1
ATOM 898 C CA . PHE A 1 125 ? -8.578 0.487 0.389 1.00 78.69 125 PHE A CA 1
ATOM 899 C C . PHE A 1 125 ? -8.506 1.283 1.691 1.00 78.69 125 PHE A C 1
ATOM 901 O O . PHE A 1 125 ? -7.555 2.037 1.886 1.00 78.69 125 PHE A O 1
ATOM 908 N N . MET A 1 126 ? -9.486 1.127 2.581 1.00 79.50 126 MET A N 1
ATOM 909 C CA . MET A 1 126 ? -9.544 1.871 3.842 1.00 79.50 126 MET A CA 1
ATOM 910 C C . MET A 1 126 ? -8.335 1.560 4.728 1.00 79.50 126 MET A C 1
ATOM 912 O O . MET A 1 126 ? -7.726 2.476 5.285 1.00 79.50 126 MET A O 1
ATOM 916 N N . GLU A 1 127 ? -7.934 0.289 4.780 1.00 66.19 127 GLU A N 1
ATOM 917 C CA . GLU A 1 127 ? -6.740 -0.168 5.488 1.00 66.19 127 GLU A CA 1
ATOM 918 C C . GLU A 1 127 ? -5.456 0.409 4.868 1.00 66.19 127 GLU A C 1
ATOM 920 O O . GLU A 1 127 ? -4.572 0.888 5.581 1.00 66.19 127 GLU A O 1
ATOM 925 N N . ARG A 1 128 ? -5.343 0.397 3.531 1.00 60.59 128 ARG A N 1
ATOM 926 C CA . ARG A 1 128 ? -4.101 0.756 2.821 1.00 60.59 128 ARG A CA 1
ATOM 927 C C . ARG A 1 128 ? -3.921 2.249 2.588 1.00 60.59 128 ARG A C 1
ATOM 929 O O . ARG A 1 128 ? -2.782 2.707 2.535 1.00 60.59 128 ARG A O 1
ATOM 936 N N . ALA A 1 129 ? -5.004 2.995 2.394 1.00 63.91 129 ALA A N 1
ATOM 937 C CA . ALA A 1 129 ? -4.969 4.423 2.096 1.00 63.91 129 ALA A CA 1
ATOM 938 C C . ALA A 1 129 ? -5.126 5.296 3.349 1.00 63.91 129 ALA A C 1
ATOM 940 O O . ALA A 1 129 ? -4.714 6.455 3.304 1.00 63.91 129 ALA A O 1
ATOM 941 N N . ARG A 1 130 ? -5.718 4.763 4.437 1.00 67.00 130 ARG A N 1
ATOM 942 C CA . ARG A 1 130 ? -6.091 5.485 5.675 1.00 67.00 130 ARG A CA 1
ATOM 943 C C . ARG A 1 130 ? -6.485 6.947 5.400 1.00 67.00 130 ARG A C 1
ATOM 945 O O . ARG A 1 130 ? -5.824 7.870 5.885 1.00 67.00 130 ARG A O 1
ATOM 952 N N . PRO A 1 131 ? -7.517 7.174 4.569 1.00 69.25 131 PRO A N 1
ATOM 953 C CA . PRO A 1 131 ? -7.846 8.493 4.045 1.00 69.25 131 PRO A CA 1
ATOM 954 C C . PRO A 1 131 ? -8.265 9.456 5.166 1.00 69.25 131 PRO A C 1
ATOM 956 O O . PRO A 1 131 ? -9.417 9.490 5.590 1.00 69.25 131 PRO A O 1
ATOM 959 N N . GLY A 1 132 ? -7.326 10.283 5.635 1.00 67.44 132 GLY A N 1
ATOM 960 C CA . GLY A 1 132 ? -7.553 11.199 6.757 1.00 67.44 132 GLY A CA 1
ATOM 961 C C . GLY A 1 132 ? -8.641 12.251 6.511 1.00 67.44 132 GLY A C 1
ATOM 962 O O . GLY A 1 132 ? -9.187 12.777 7.475 1.00 67.44 132 GLY A O 1
ATOM 963 N N . CYS A 1 133 ? -8.989 12.527 5.246 1.00 72.75 133 CYS A N 1
ATOM 964 C CA . CYS A 1 133 ? -10.070 13.455 4.897 1.00 72.75 133 CYS A CA 1
ATOM 965 C C . CYS A 1 133 ? -11.478 12.898 5.166 1.00 72.75 133 CYS A C 1
ATOM 967 O O . CYS A 1 133 ? -12.428 13.670 5.182 1.00 72.75 133 CYS A O 1
ATOM 969 N N . LEU A 1 134 ? -11.613 11.584 5.395 1.00 78.81 134 LEU A N 1
ATOM 970 C CA . LEU A 1 134 ? -12.887 10.939 5.739 1.00 78.81 134 LEU A CA 1
ATOM 971 C C . LEU A 1 134 ? -13.133 10.867 7.246 1.00 78.81 134 LEU A C 1
ATOM 973 O O . LEU A 1 134 ? -14.126 10.287 7.677 1.00 78.81 134 LEU A O 1
ATOM 977 N N . ARG A 1 135 ? -12.231 11.427 8.061 1.00 74.25 135 ARG A N 1
ATOM 978 C CA . ARG A 1 135 ? -12.496 11.571 9.490 1.00 74.25 135 ARG A CA 1
ATOM 979 C C . ARG A 1 135 ? -13.705 12.492 9.680 1.00 74.25 135 ARG A C 1
ATOM 981 O O . ARG A 1 135 ? -13.724 13.556 9.055 1.00 74.25 135 ARG A O 1
ATOM 988 N N . PRO A 1 136 ? -14.677 12.119 10.530 1.00 64.75 136 PRO A N 1
ATOM 989 C CA . PRO A 1 136 ? -15.828 12.964 10.799 1.00 64.75 136 PRO A CA 1
ATOM 990 C C . PRO A 1 136 ? -15.362 14.352 11.259 1.00 64.75 136 PRO A C 1
ATOM 992 O O . PRO A 1 136 ? -14.530 14.447 12.169 1.00 64.75 136 PRO A O 1
ATOM 995 N N . PRO A 1 137 ? -15.828 15.440 10.630 1.00 67.19 137 PRO A N 1
ATOM 996 C CA . PRO A 1 137 ? -15.574 16.768 11.155 1.00 67.19 137 PRO A CA 1
ATOM 997 C C . PRO A 1 137 ? -16.365 16.948 12.455 1.00 67.19 137 PRO A C 1
ATOM 999 O O . PRO A 1 137 ? -17.557 16.675 12.501 1.00 67.19 137 PRO A O 1
ATOM 1002 N N . ALA A 1 138 ? -15.718 17.476 13.497 1.00 64.12 138 ALA A N 1
ATOM 1003 C CA . ALA A 1 138 ? -16.366 17.730 14.789 1.00 64.12 138 ALA A CA 1
ATOM 1004 C C . ALA A 1 138 ? -17.484 18.793 14.725 1.00 64.12 138 ALA A C 1
ATOM 1006 O O . ALA A 1 138 ? -18.260 18.939 15.661 1.00 64.12 138 ALA A O 1
ATOM 1007 N N . SER A 1 139 ? -17.544 19.583 13.648 1.00 68.31 139 SER A N 1
ATOM 1008 C CA . SER A 1 139 ? -18.632 20.528 13.391 1.00 68.31 139 SER A CA 1
ATOM 1009 C C . SER A 1 139 ? -18.796 20.781 11.898 1.00 68.31 139 SER A C 1
ATOM 1011 O O . SER A 1 139 ? -17.826 20.769 11.131 1.00 68.31 139 SER A O 1
ATOM 1013 N N . VAL A 1 140 ? -20.030 21.057 11.489 1.00 74.62 140 VAL A N 1
ATOM 1014 C CA . VAL A 1 140 ? -20.394 21.342 10.099 1.00 74.62 140 VAL A CA 1
ATOM 1015 C C . VAL A 1 140 ? -21.179 22.647 10.021 1.00 74.62 140 VAL A C 1
ATOM 1017 O O . VAL A 1 140 ? -21.998 22.965 10.874 1.00 74.62 140 VAL A O 1
ATOM 1020 N N . ARG A 1 141 ? -20.907 23.458 8.990 1.00 67.56 141 ARG A N 1
ATOM 1021 C CA . ARG A 1 141 ? -21.572 24.766 8.815 1.00 67.56 141 ARG A CA 1
ATOM 1022 C C . ARG A 1 141 ? -22.927 24.668 8.120 1.00 67.56 141 ARG A C 1
ATOM 1024 O O . ARG A 1 141 ? -23.763 25.545 8.300 1.00 67.56 141 ARG A O 1
ATOM 1031 N N . THR A 1 142 ? -23.117 23.642 7.298 1.00 66.69 142 THR A N 1
ATOM 1032 C CA . THR A 1 142 ? -24.324 23.419 6.498 1.00 66.69 142 THR A CA 1
ATOM 1033 C C . THR A 1 142 ? -24.481 21.930 6.238 1.00 66.69 142 THR A C 1
ATOM 1035 O O . THR A 1 142 ? -23.563 21.321 5.687 1.00 66.69 142 THR A O 1
ATOM 1038 N N . VAL A 1 143 ? -25.647 21.379 6.567 1.00 64.94 143 VAL A N 1
ATOM 1039 C CA . VAL A 1 143 ? -26.019 19.990 6.277 1.00 64.94 143 VAL A CA 1
ATOM 1040 C C . VAL A 1 143 ? -27.200 19.974 5.315 1.00 64.94 143 VAL A C 1
ATOM 1042 O O . VAL A 1 143 ? -28.178 20.711 5.476 1.00 64.94 143 VAL A O 1
ATOM 1045 N N . ALA A 1 144 ? -27.088 19.162 4.264 1.00 63.44 144 ALA A N 1
ATOM 1046 C CA . ALA A 1 144 ? -28.160 18.966 3.300 1.00 63.44 144 ALA A CA 1
ATOM 1047 C C . ALA A 1 144 ? -29.283 18.152 3.961 1.00 63.44 144 ALA A C 1
ATOM 1049 O O . ALA A 1 144 ? -29.139 16.950 4.152 1.00 63.44 144 ALA A O 1
ATOM 1050 N N . GLY A 1 145 ? -30.384 18.818 4.320 1.00 69.38 145 GLY A N 1
ATOM 1051 C CA . GLY A 1 145 ? -31.499 18.220 5.070 1.00 69.38 145 GLY A CA 1
ATOM 1052 C C . GLY A 1 145 ? -31.882 18.980 6.346 1.00 69.38 145 GLY A C 1
ATOM 1053 O O . GLY A 1 145 ? -32.986 18.779 6.840 1.00 69.38 145 GLY A O 1
ATOM 1054 N N . GLY A 1 146 ? -31.034 19.913 6.801 1.00 76.81 146 GLY A N 1
ATOM 1055 C CA . GLY A 1 146 ? -31.208 20.655 8.057 1.00 76.81 146 GLY A CA 1
ATOM 1056 C C . GLY A 1 146 ? -30.598 19.934 9.275 1.00 76.81 146 GLY A C 1
ATOM 1057 O O . GLY A 1 146 ? -30.248 18.765 9.134 1.00 76.81 146 GLY A O 1
ATOM 1058 N N . PRO A 1 147 ? -30.468 20.622 10.431 1.00 80.88 147 PRO A N 1
ATOM 1059 C CA . PRO A 1 147 ? -29.912 20.054 11.666 1.00 80.88 147 PRO A CA 1
ATOM 1060 C C . PRO A 1 147 ? -30.687 18.836 12.180 1.00 80.88 147 PRO A C 1
ATOM 1062 O O . PRO A 1 147 ? -31.923 18.851 12.160 1.00 80.88 147 PRO A O 1
ATOM 1065 N N . HIS A 1 148 ? -29.986 17.807 12.657 1.00 83.75 148 HIS A N 1
ATOM 1066 C CA . HIS A 1 148 ? -30.559 16.564 13.157 1.00 83.75 148 HIS A CA 1
ATOM 1067 C C . HIS A 1 148 ? -29.845 16.059 14.425 1.00 83.75 148 HIS A C 1
ATOM 1069 O O . HIS A 1 148 ? -29.043 15.128 14.374 1.00 83.75 148 HIS A O 1
ATOM 1075 N N . CYS A 1 149 ? -30.288 16.567 15.574 1.00 81.69 149 CYS A N 1
ATOM 1076 C CA . CYS A 1 149 ? -29.862 16.112 16.898 1.00 81.69 149 CYS A CA 1
ATOM 1077 C C . CYS A 1 149 ? -29.913 14.578 17.070 1.00 81.69 149 CYS A C 1
ATOM 1079 O O . CYS A 1 149 ? -30.926 13.926 16.783 1.00 81.69 149 CYS A O 1
ATOM 1081 N N . GLY A 1 150 ? -28.824 14.014 17.588 1.00 78.62 150 GLY A N 1
ATOM 1082 C CA . GLY A 1 150 ? -28.608 12.591 17.832 1.00 78.62 150 GLY A CA 1
ATOM 1083 C C . GLY A 1 150 ? -27.782 11.892 16.749 1.00 78.62 150 GLY A C 1
ATOM 1084 O O . GLY A 1 150 ? -27.769 10.660 16.721 1.00 78.62 150 GLY A O 1
ATOM 1085 N N . ASN A 1 151 ? -27.111 12.630 15.858 1.00 77.00 151 ASN A N 1
ATOM 1086 C CA . ASN A 1 151 ? -26.267 12.075 14.792 1.00 77.00 151 ASN A CA 1
ATOM 1087 C C . ASN A 1 151 ? -24.751 12.235 15.051 1.00 77.00 151 ASN A C 1
ATOM 1089 O O . ASN A 1 151 ? -23.954 11.899 14.173 1.00 77.00 151 ASN A O 1
ATOM 1093 N N . ALA A 1 152 ? -24.372 12.718 16.242 1.00 74.62 152 ALA A N 1
ATOM 1094 C CA . ALA A 1 152 ? -22.997 12.985 16.671 1.00 74.62 152 ALA A CA 1
ATOM 1095 C C . ALA A 1 152 ? -22.249 14.051 15.837 1.00 74.62 152 ALA A C 1
ATOM 1097 O O . ALA A 1 152 ? -21.016 14.095 15.830 1.00 74.62 152 ALA A O 1
ATOM 1098 N N . MET A 1 153 ? -22.966 14.934 15.135 1.00 78.06 153 MET A N 1
ATOM 1099 C CA . MET A 1 153 ? -22.392 16.087 14.440 1.00 78.06 153 MET A CA 1
ATOM 1100 C C . MET A 1 153 ? -22.921 17.378 15.053 1.00 78.06 153 MET A C 1
ATOM 1102 O O . MET A 1 153 ? -24.119 17.590 15.101 1.00 78.06 153 MET A O 1
ATOM 1106 N N . LEU A 1 154 ? -22.032 18.290 15.460 1.00 81.44 154 LEU A N 1
ATOM 1107 C CA . LEU A 1 154 ? -22.469 19.602 15.939 1.00 81.44 154 LEU A CA 1
ATOM 1108 C C . LEU A 1 154 ? -22.940 20.468 14.759 1.00 81.44 154 LEU A C 1
ATOM 1110 O O . LEU A 1 154 ? -22.118 20.957 13.967 1.00 81.44 154 LEU A O 1
ATOM 1114 N N . GLU A 1 155 ? -24.254 20.666 14.659 1.00 85.50 155 GLU A N 1
ATOM 1115 C CA . GLU A 1 155 ? -24.910 21.414 13.584 1.00 85.50 155 GLU A CA 1
ATOM 1116 C C . GLU A 1 155 ? -25.359 22.829 14.023 1.00 85.50 155 GLU A C 1
ATOM 1118 O O . GLU A 1 155 ? -25.449 23.139 15.215 1.00 85.50 155 GLU A O 1
ATOM 1123 N N . PRO A 1 156 ? -25.638 23.759 13.083 1.00 85.12 156 PRO A N 1
ATOM 1124 C CA . PRO A 1 156 ? -26.105 25.097 13.437 1.00 85.12 156 PRO A CA 1
ATOM 1125 C C . PRO A 1 156 ? -27.424 25.063 14.222 1.00 85.12 156 PRO A C 1
ATOM 1127 O O . PRO A 1 156 ? -28.464 24.693 13.683 1.00 85.12 156 PRO A O 1
ATOM 1130 N N . GLY A 1 157 ? -27.389 25.536 15.468 1.00 83.81 157 GLY A N 1
ATOM 1131 C CA . GLY A 1 157 ? -28.547 25.550 16.371 1.00 83.81 157 GLY A CA 1
ATOM 1132 C C . GLY A 1 157 ? -28.461 24.533 17.507 1.00 83.81 157 GLY A C 1
ATOM 1133 O O . GLY A 1 157 ? -29.288 24.586 18.414 1.00 83.81 157 GLY A O 1
ATOM 1134 N N . GLU A 1 158 ? -27.448 23.671 17.499 1.00 86.56 158 GLU A N 1
ATOM 1135 C CA . GLU A 1 158 ? -27.172 22.717 18.568 1.00 86.56 158 GLU A CA 1
ATOM 1136 C C . GLU A 1 158 ? -26.058 23.236 19.486 1.00 86.56 158 GLU A C 1
ATOM 1138 O O . GLU A 1 158 ? -25.110 23.889 19.043 1.00 86.56 158 GLU A O 1
ATOM 1143 N N . GLU A 1 159 ? -26.185 22.972 20.787 1.00 85.88 159 GLU A N 1
ATOM 1144 C CA . GLU A 1 159 ? -25.133 23.246 21.779 1.00 85.88 159 GLU A CA 1
ATOM 1145 C C . GLU A 1 159 ? -24.195 22.036 21.935 1.00 85.88 159 GLU A C 1
ATOM 1147 O O . GLU A 1 159 ? -22.998 22.192 22.180 1.00 85.88 159 GLU A O 1
ATOM 1152 N N . CYS A 1 160 ? -24.739 20.832 21.741 1.00 79.69 160 CYS A N 1
ATOM 1153 C CA . CYS A 1 160 ? -24.045 19.553 21.685 1.00 79.69 160 CYS A CA 1
ATOM 1154 C C . CYS A 1 160 ? -24.885 18.531 20.897 1.00 79.69 160 CYS A C 1
ATOM 1156 O O . CYS A 1 160 ? -26.113 18.617 20.892 1.00 79.69 160 CYS A O 1
ATOM 1158 N N . ASP A 1 161 ? -24.223 17.546 20.290 1.00 78.44 161 ASP A N 1
ATOM 1159 C CA . ASP A 1 161 ? -24.845 16.338 19.743 1.00 78.44 161 ASP A CA 1
ATOM 1160 C C . ASP A 1 161 ? -23.942 15.148 20.089 1.00 78.44 161 ASP A C 1
ATOM 1162 O O . ASP A 1 161 ? -22.812 15.060 19.614 1.00 78.44 161 ASP A O 1
ATOM 1166 N N . CYS A 1 162 ? -24.407 14.281 20.988 1.00 76.94 162 CYS A N 1
ATOM 1167 C CA . CYS A 1 162 ? -23.673 13.108 21.469 1.00 76.94 162 CYS A CA 1
ATOM 1168 C C . CYS A 1 162 ? -24.141 11.794 20.828 1.00 76.94 162 CYS A C 1
ATOM 1170 O O . CYS A 1 162 ? -23.804 10.724 21.330 1.00 76.94 162 CYS A O 1
ATOM 1172 N N . GLY A 1 163 ? -24.944 11.855 19.762 1.00 75.06 163 GLY A N 1
ATOM 1173 C CA . GLY A 1 163 ? -25.531 10.663 19.161 1.00 75.06 163 GLY A CA 1
ATOM 1174 C C . GLY A 1 163 ? -26.686 10.062 19.977 1.00 75.06 163 GLY A C 1
ATOM 1175 O O . GLY A 1 163 ? -27.007 10.485 21.091 1.00 75.06 163 GLY A O 1
ATOM 1176 N N . SER A 1 164 ? -27.334 9.027 19.438 1.00 67.62 164 SER A N 1
ATOM 1177 C CA . SER A 1 164 ? -28.224 8.155 20.214 1.00 67.62 164 SER A CA 1
ATOM 1178 C C . SER A 1 164 ? -27.381 7.204 21.075 1.00 67.62 164 SER A C 1
ATOM 1180 O O . SER A 1 164 ? -26.913 6.175 20.591 1.00 67.62 164 SER A O 1
ATOM 1182 N N . VAL A 1 165 ? -27.142 7.553 22.340 1.00 62.66 165 VAL A N 1
ATOM 1183 C CA . VAL A 1 165 ? -26.204 6.816 23.206 1.00 62.66 165 VAL A CA 1
ATOM 1184 C C . VAL A 1 165 ? -26.828 5.527 23.768 1.00 62.66 165 VAL A C 1
ATOM 1186 O O . VAL A 1 165 ? -27.329 5.503 24.891 1.00 62.66 165 VAL A O 1
ATOM 1189 N N . GLU A 1 166 ? -26.745 4.429 23.017 1.00 70.88 166 GLU A N 1
ATOM 1190 C CA . GLU A 1 166 ? -26.565 3.089 23.594 1.00 70.88 166 GLU A CA 1
ATOM 1191 C C . GLU A 1 166 ? -25.140 2.640 23.261 1.00 70.88 166 GLU A C 1
ATOM 1193 O O . GLU A 1 166 ? -24.836 2.283 22.126 1.00 70.88 166 GLU A O 1
ATOM 1198 N N . LEU A 1 167 ? -24.235 2.715 24.243 1.00 77.19 167 LEU A N 1
ATOM 1199 C CA . LEU A 1 167 ? -22.881 2.195 24.066 1.00 77.19 167 LEU A CA 1
ATOM 1200 C C . LEU A 1 167 ? -22.929 0.672 23.960 1.00 77.19 167 LEU A C 1
ATOM 1202 O O . LEU A 1 167 ? -23.568 0.000 24.774 1.00 77.19 167 LEU A O 1
ATOM 1206 N N . GLU A 1 168 ? -22.194 0.136 22.991 1.00 80.62 168 GLU A N 1
ATOM 1207 C CA . GLU A 1 168 ? -22.012 -1.303 22.850 1.00 80.62 168 GLU A CA 1
ATOM 1208 C C . GLU A 1 168 ? -21.404 -1.912 24.119 1.00 80.62 168 GLU A C 1
ATOM 1210 O O . GLU A 1 168 ? -20.549 -1.316 24.788 1.00 80.62 168 GLU A O 1
ATOM 1215 N N . ALA A 1 169 ? -21.834 -3.131 24.450 1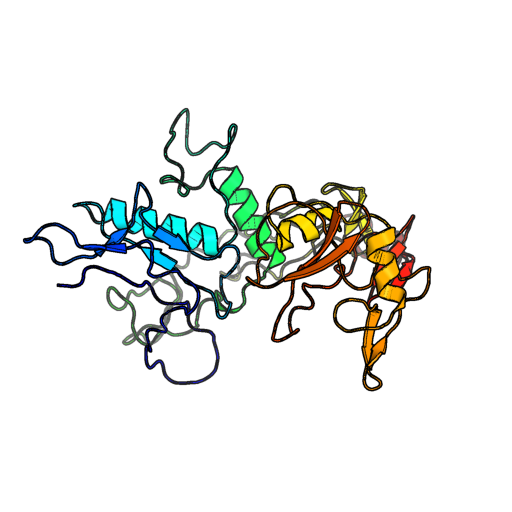.00 87.44 169 ALA A N 1
ATOM 1216 C CA . ALA A 1 169 ? -21.378 -3.802 25.660 1.00 87.44 169 ALA A CA 1
ATOM 1217 C C . ALA A 1 169 ? -19.846 -3.998 25.632 1.00 87.44 169 ALA A C 1
ATOM 1219 O O . ALA A 1 169 ? -19.294 -4.327 24.573 1.00 87.44 169 ALA A O 1
ATOM 1220 N N . PRO A 1 170 ? -19.142 -3.857 26.774 1.00 92.75 170 PRO A N 1
ATOM 1221 C CA . PRO A 1 170 ? -17.719 -4.163 26.854 1.00 92.75 170 PRO A CA 1
ATOM 1222 C C . PRO A 1 170 ? -17.412 -5.560 26.303 1.00 92.75 170 PRO A C 1
ATOM 1224 O O . PRO A 1 170 ? -18.077 -6.533 26.660 1.00 92.75 170 PRO A O 1
ATOM 1227 N N . GLY A 1 171 ? -16.394 -5.668 25.451 1.00 90.38 171 GLY A N 1
ATOM 1228 C CA . GLY A 1 171 ? -16.029 -6.924 24.793 1.00 90.38 171 GLY A CA 1
ATOM 1229 C C . GLY A 1 171 ? -16.780 -7.212 23.488 1.00 90.38 171 GLY A C 1
ATOM 1230 O O . GLY A 1 171 ? -16.520 -8.242 22.869 1.00 90.38 171 GLY A O 1
ATOM 1231 N N . SER A 1 172 ? -17.675 -6.329 23.037 1.00 90.62 172 SER A N 1
ATOM 1232 C CA . SER A 1 172 ? -18.275 -6.417 21.696 1.00 90.62 172 SER A CA 1
ATOM 1233 C C . SER A 1 172 ? -17.248 -6.045 20.629 1.00 90.62 172 SER A C 1
ATOM 1235 O O . SER A 1 172 ? -16.472 -5.120 20.828 1.00 90.62 172 SER A O 1
ATOM 1237 N N . VAL A 1 173 ? -17.206 -6.751 19.498 1.00 87.25 173 VAL A N 1
ATOM 1238 C CA . VAL A 1 173 ? -16.244 -6.453 18.419 1.00 87.25 173 VAL A CA 1
ATOM 1239 C C . VAL A 1 173 ? -16.660 -5.165 17.706 1.00 87.25 173 VAL A C 1
ATOM 1241 O O . VAL A 1 173 ? -17.683 -5.167 17.024 1.00 87.25 173 VAL A O 1
ATOM 1244 N N . CYS A 1 174 ? -15.855 -4.103 17.803 1.00 85.88 174 CYS A N 1
ATOM 1245 C CA . CYS A 1 174 ? -16.086 -2.855 17.060 1.00 85.88 174 CYS A CA 1
ATOM 1246 C C . CYS A 1 174 ? -15.305 -2.785 15.749 1.00 85.88 174 CYS A C 1
ATOM 1248 O O . CYS A 1 174 ? -15.777 -2.178 14.788 1.00 85.88 174 CYS A O 1
ATOM 1250 N N . ARG A 1 175 ? -14.152 -3.459 15.661 1.00 87.38 175 ARG A N 1
ATOM 1251 C CA . ARG A 1 175 ? -13.404 -3.601 14.409 1.00 87.38 175 ARG A CA 1
ATOM 1252 C C . ARG A 1 175 ? -12.928 -5.037 14.254 1.00 87.38 175 ARG A C 1
ATOM 1254 O O . ARG A 1 175 ? -12.322 -5.622 15.147 1.00 87.38 175 ARG A O 1
ATOM 1261 N N . ARG A 1 176 ? -13.255 -5.638 13.111 1.00 82.44 176 ARG A N 1
ATOM 1262 C CA . ARG A 1 176 ? -12.751 -6.967 12.754 1.00 82.44 176 ARG A CA 1
ATOM 1263 C C . ARG A 1 176 ? -11.330 -6.838 12.216 1.00 82.44 176 ARG A C 1
ATOM 1265 O O . ARG A 1 176 ? -11.024 -5.861 11.542 1.00 82.44 176 ARG A O 1
ATOM 1272 N N . SER A 1 177 ? -10.529 -7.872 12.453 1.00 83.19 177 SER A N 1
ATOM 1273 C CA . SER A 1 177 ? -9.216 -8.026 11.828 1.00 83.19 177 SER A CA 1
ATOM 1274 C C . SER A 1 177 ? -9.337 -8.006 10.297 1.00 83.19 177 SER A C 1
ATOM 1276 O O . SER A 1 177 ? -10.164 -8.724 9.726 1.00 83.19 177 SER A O 1
ATOM 1278 N N . ALA A 1 178 ? -8.516 -7.181 9.648 1.00 75.62 178 ALA A N 1
ATOM 1279 C CA . ALA A 1 178 ? -8.425 -7.028 8.199 1.00 75.62 178 ALA A CA 1
ATOM 1280 C C . ALA A 1 178 ? -7.580 -8.128 7.530 1.00 75.62 178 ALA A C 1
ATOM 1282 O O . ALA A 1 178 ? -7.668 -8.345 6.322 1.00 75.62 178 ALA A O 1
ATOM 1283 N N . GLY A 1 179 ? -6.783 -8.869 8.302 1.00 76.75 179 GLY A N 1
ATOM 1284 C CA . GLY A 1 179 ? -5.943 -9.935 7.777 1.00 76.75 179 GLY A CA 1
ATOM 1285 C C . GLY A 1 179 ? -5.064 -10.581 8.838 1.00 76.75 179 GLY A C 1
ATOM 1286 O O . GLY A 1 179 ? -5.106 -10.246 10.015 1.00 76.75 179 GLY A O 1
ATOM 1287 N N . SER A 1 180 ? -4.200 -11.506 8.420 1.00 83.19 180 SER A N 1
ATOM 1288 C CA . SER A 1 180 ? -3.355 -12.277 9.346 1.00 83.19 180 SER A CA 1
ATOM 1289 C C . SER A 1 180 ? -2.396 -11.433 10.198 1.00 83.19 180 SER A C 1
ATOM 1291 O O . SER A 1 180 ? -1.855 -11.940 11.176 1.00 83.19 180 SER A O 1
ATOM 1293 N N . CYS A 1 181 ? -2.142 -10.187 9.797 1.00 86.31 181 CYS A N 1
ATOM 1294 C CA . CYS A 1 181 ? -1.245 -9.254 10.474 1.00 86.31 181 CYS A CA 1
ATOM 1295 C C . CYS A 1 181 ? -1.969 -8.254 11.381 1.00 86.31 181 CYS A C 1
ATOM 1297 O O . CYS A 1 181 ? -1.311 -7.441 12.024 1.00 86.31 181 CYS A O 1
ATOM 1299 N N . ASP A 1 182 ? -3.292 -8.323 11.457 1.00 86.00 182 ASP A N 1
ATOM 1300 C CA . ASP A 1 182 ? -4.132 -7.332 12.112 1.00 86.00 182 ASP A CA 1
ATOM 1301 C C . ASP A 1 182 ? -4.947 -7.976 13.241 1.00 86.00 182 ASP A C 1
ATOM 1303 O O . ASP A 1 182 ? -5.369 -9.132 13.118 1.00 86.00 182 ASP A O 1
ATOM 1307 N N . LEU A 1 183 ? -5.151 -7.270 14.353 1.00 87.50 183 LEU A N 1
ATOM 1308 C CA . LEU A 1 183 ? -5.908 -7.785 15.498 1.00 87.50 183 LEU A CA 1
ATOM 1309 C C . LEU A 1 183 ? -7.317 -7.180 15.499 1.00 87.50 183 LEU A C 1
ATOM 1311 O O . LEU A 1 183 ? -7.506 -6.082 15.009 1.00 87.50 183 LEU A O 1
ATOM 1315 N N . PRO A 1 184 ? -8.343 -7.885 15.995 1.00 86.25 184 PRO A N 1
ATOM 1316 C CA . PRO A 1 184 ? -9.646 -7.267 16.205 1.00 86.25 184 PRO A CA 1
ATOM 1317 C C . PRO A 1 184 ? -9.645 -6.389 17.463 1.00 86.25 184 PRO A C 1
ATOM 1319 O O . PRO A 1 184 ? -9.027 -6.741 18.471 1.00 86.25 184 PRO A O 1
ATOM 1322 N N . GLU A 1 185 ? -10.435 -5.319 17.449 1.00 91.06 185 GLU A N 1
ATOM 1323 C CA . GLU A 1 185 ? -10.678 -4.465 18.611 1.00 91.06 185 GLU A CA 1
ATOM 1324 C C . GLU A 1 185 ? -12.082 -4.655 19.158 1.00 91.06 185 GLU A C 1
ATOM 1326 O O . GLU A 1 185 ? -13.059 -4.938 18.450 1.00 91.06 185 GLU A O 1
ATOM 1331 N N . TYR A 1 186 ? -12.162 -4.446 20.466 1.00 92.31 186 TYR A N 1
ATOM 1332 C CA . TYR A 1 186 ? -13.349 -4.683 21.254 1.00 92.31 186 TYR A CA 1
ATOM 1333 C C . TYR A 1 186 ? -13.738 -3.412 21.999 1.00 92.31 186 TYR A C 1
ATOM 1335 O O . TYR A 1 186 ? -12.886 -2.746 22.589 1.00 92.31 186 TYR A O 1
ATOM 1343 N N . CYS A 1 187 ? -15.031 -3.098 22.005 1.00 91.00 187 CYS A N 1
ATOM 1344 C CA . CYS A 1 187 ? -15.599 -1.987 22.745 1.00 91.00 187 CYS A CA 1
ATOM 1345 C C . CYS A 1 187 ? -15.190 -2.069 24.214 1.00 91.00 187 CYS A C 1
ATOM 1347 O O . CYS A 1 187 ? -15.250 -3.129 24.843 1.00 91.00 187 CYS A O 1
ATOM 1349 N N . THR A 1 188 ? -14.837 -0.927 24.790 1.00 90.81 188 THR A N 1
ATOM 1350 C CA . THR A 1 188 ? -14.605 -0.807 26.236 1.00 90.81 188 THR A CA 1
ATOM 1351 C C . THR A 1 188 ? -15.908 -0.626 27.013 1.00 90.81 188 THR A C 1
ATOM 1353 O O . THR A 1 188 ? -15.906 -0.756 28.236 1.00 90.81 188 THR A O 1
ATOM 1356 N N . GLY A 1 189 ? -17.000 -0.288 26.312 1.00 86.88 189 GLY A N 1
ATOM 1357 C CA . GLY A 1 189 ? -18.273 0.169 26.878 1.00 86.88 189 GLY A CA 1
ATOM 1358 C C . GLY A 1 189 ? -18.185 1.522 27.592 1.00 86.88 189 GLY A C 1
ATOM 1359 O O . GLY A 1 189 ? -19.089 1.874 28.341 1.00 86.88 189 GLY A O 1
ATOM 1360 N N . GLN A 1 190 ? -17.085 2.259 27.403 1.00 84.50 190 GLN A N 1
ATOM 1361 C CA . GLN A 1 190 ? -16.842 3.573 28.014 1.00 84.50 190 GLN A CA 1
ATOM 1362 C C . GLN A 1 190 ? -16.766 4.708 26.983 1.00 84.50 190 GLN A C 1
ATOM 1364 O O . GLN A 1 190 ? -16.741 5.872 27.368 1.00 84.50 190 GLN A O 1
ATOM 1369 N N . SER A 1 191 ? -16.700 4.373 25.694 1.00 81.31 191 SER A N 1
ATOM 1370 C CA . SER A 1 191 ? -16.593 5.306 24.573 1.00 81.31 191 SER A CA 1
ATOM 1371 C C . SER A 1 191 ? -17.410 4.780 23.397 1.00 81.31 191 SER A C 1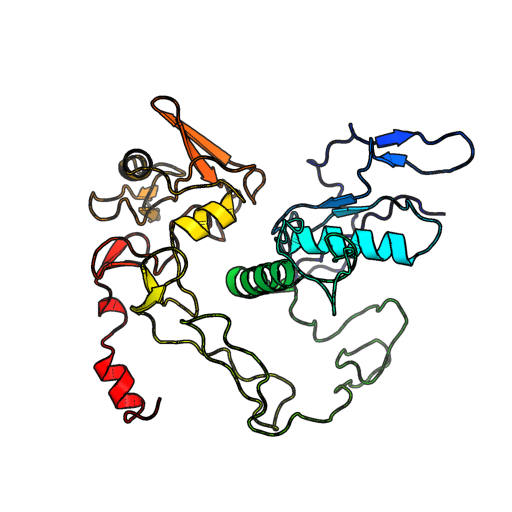
ATOM 1373 O O . SER A 1 191 ? -17.557 3.563 23.254 1.00 81.31 191 SER A O 1
ATOM 1375 N N . GLU A 1 192 ? -17.918 5.693 22.571 1.00 78.44 192 GLU A N 1
ATOM 1376 C CA . GLU A 1 192 ? -18.492 5.379 21.257 1.00 78.44 192 GLU A CA 1
ATOM 1377 C C . GLU A 1 192 ? -17.409 4.954 20.254 1.00 78.44 192 GLU A C 1
ATOM 1379 O O . GLU A 1 192 ? -17.642 4.108 19.391 1.00 78.44 192 GLU A O 1
ATOM 1384 N N . ASP A 1 193 ? -16.197 5.486 20.423 1.00 79.88 193 ASP A N 1
ATOM 1385 C CA . ASP A 1 193 ? -15.048 5.124 19.608 1.00 79.88 193 ASP A CA 1
ATOM 1386 C C . ASP A 1 193 ? -14.500 3.746 19.989 1.00 79.88 193 ASP A C 1
ATOM 1388 O O . ASP A 1 193 ? -14.283 3.420 21.165 1.00 79.88 193 ASP A O 1
ATOM 1392 N N . CYS A 1 194 ? -14.188 2.961 18.960 1.00 83.75 194 CYS A N 1
ATOM 1393 C CA . CYS A 1 194 ? -13.386 1.756 19.104 1.00 83.75 194 CYS A CA 1
ATOM 1394 C C . CYS A 1 194 ? -11.978 2.127 19.618 1.00 83.75 194 CYS A C 1
ATOM 1396 O O . CYS A 1 194 ? -11.466 3.193 19.257 1.00 83.75 194 CYS A O 1
ATOM 1398 N N . PRO A 1 195 ? -11.328 1.281 20.440 1.00 90.00 195 PRO A N 1
ATOM 1399 C CA . PRO A 1 195 ? -9.942 1.502 20.848 1.00 90.00 195 PRO A CA 1
ATOM 1400 C C . PRO A 1 195 ? -8.987 1.722 19.672 1.00 90.00 195 PRO A C 1
ATOM 1402 O O . PRO A 1 195 ? -9.295 1.382 18.529 1.00 90.00 195 PRO A O 1
ATOM 1405 N N . GLU A 1 196 ? -7.799 2.255 19.971 1.00 87.12 196 GLU A N 1
ATOM 1406 C CA . GLU A 1 196 ? -6.757 2.395 18.957 1.00 87.12 196 GLU A CA 1
ATOM 1407 C C . GLU A 1 196 ? -6.445 1.051 18.284 1.00 87.12 196 GLU A C 1
ATOM 1409 O O . GLU A 1 196 ? -6.255 0.020 18.934 1.00 87.12 196 GLU A O 1
ATOM 1414 N N . ASP A 1 197 ? -6.378 1.122 16.958 1.00 82.69 197 ASP A N 1
ATOM 1415 C CA . ASP A 1 197 ? -6.058 0.029 16.049 1.00 82.69 197 ASP A CA 1
ATOM 1416 C C . ASP A 1 197 ? -4.733 -0.643 16.440 1.00 82.69 197 ASP A C 1
ATOM 1418 O O . ASP A 1 197 ? -3.671 -0.010 16.485 1.00 82.69 197 ASP A O 1
ATOM 1422 N N . SER A 1 198 ? -4.830 -1.929 16.761 1.00 88.06 198 SER A N 1
ATOM 1423 C CA . SER A 1 198 ? -3.755 -2.778 17.241 1.00 88.06 198 SER A CA 1
ATOM 1424 C C . SER A 1 198 ? -3.488 -3.892 16.235 1.00 88.06 198 SER A C 1
ATOM 1426 O O . SER A 1 198 ? -4.389 -4.508 15.680 1.00 88.06 198 SER A O 1
ATOM 1428 N N . PHE A 1 199 ? -2.216 -4.217 16.029 1.00 88.50 199 PHE A N 1
ATOM 1429 C CA . PHE A 1 199 ? -1.809 -5.191 15.022 1.00 88.50 199 PHE A CA 1
ATOM 1430 C C . PHE A 1 199 ? -0.751 -6.157 15.542 1.00 88.50 199 PHE A C 1
ATOM 1432 O O . PHE A 1 199 ? -0.090 -5.916 16.556 1.00 88.50 199 PHE A O 1
ATOM 1439 N N . GLN A 1 200 ? -0.574 -7.261 14.812 1.00 88.06 200 GLN A N 1
ATOM 1440 C CA . GLN A 1 200 ? 0.497 -8.214 15.076 1.00 88.06 200 GLN A CA 1
ATOM 1441 C C . GLN A 1 200 ? 1.857 -7.529 14.993 1.00 88.06 200 GLN A C 1
ATOM 1443 O O . GLN A 1 200 ? 2.071 -6.604 14.205 1.00 88.06 200 GLN A O 1
ATOM 1448 N N . MET A 1 201 ? 2.812 -8.016 15.782 1.00 89.19 201 MET A N 1
ATOM 1449 C CA . MET A 1 201 ? 4.151 -7.441 15.778 1.00 89.19 201 MET A CA 1
ATOM 1450 C C . MET A 1 201 ? 4.786 -7.491 14.380 1.00 89.19 201 MET A C 1
ATOM 1452 O O . MET A 1 201 ? 4.635 -8.456 13.623 1.00 89.19 201 MET A O 1
ATOM 1456 N N . ASN A 1 202 ? 5.546 -6.447 14.052 1.00 91.06 202 ASN A N 1
ATOM 1457 C CA . ASN A 1 202 ? 6.297 -6.416 12.805 1.00 91.06 202 ASN A CA 1
ATOM 1458 C C . ASN A 1 202 ? 7.265 -7.607 12.738 1.00 91.06 202 ASN A C 1
ATOM 1460 O O . ASN A 1 202 ? 7.902 -7.956 13.732 1.00 91.06 202 ASN A O 1
ATOM 1464 N N . GLY A 1 203 ? 7.407 -8.201 11.555 1.00 91.62 203 GLY A N 1
ATOM 1465 C CA . GLY A 1 203 ? 8.278 -9.357 11.344 1.00 91.62 203 GLY A CA 1
ATOM 1466 C C . GLY A 1 203 ? 7.610 -10.717 11.547 1.00 91.62 203 GLY A C 1
ATOM 1467 O O . GLY A 1 203 ? 8.246 -11.728 11.253 1.00 91.62 203 GLY A O 1
ATOM 1468 N N . GLU A 1 204 ? 6.350 -10.780 11.989 1.00 91.69 204 GLU A N 1
ATOM 1469 C CA . GLU A 1 204 ? 5.609 -12.048 11.992 1.00 91.69 204 GLU A CA 1
ATOM 1470 C C . GLU A 1 204 ? 5.411 -12.564 10.560 1.00 91.69 204 GLU A C 1
ATOM 1472 O O . GLU A 1 204 ? 5.031 -11.784 9.684 1.00 91.69 204 GLU A O 1
ATOM 1477 N N . PRO A 1 205 ? 5.665 -13.853 10.278 1.00 92.94 205 PRO A N 1
ATOM 1478 C CA . PRO A 1 205 ? 5.413 -14.419 8.961 1.00 92.94 205 PRO A CA 1
ATOM 1479 C C . PRO A 1 205 ? 3.941 -14.296 8.571 1.00 92.94 205 PRO A C 1
ATOM 1481 O O . PRO A 1 205 ? 3.046 -14.645 9.338 1.00 92.94 205 PRO A O 1
ATOM 1484 N N . CYS A 1 206 ? 3.697 -13.853 7.345 1.00 90.31 206 CYS A N 1
ATOM 1485 C CA . CYS A 1 206 ? 2.358 -13.705 6.797 1.00 90.31 206 CYS A CA 1
ATOM 1486 C C . CYS A 1 206 ? 2.305 -14.178 5.349 1.00 90.31 206 CYS A C 1
ATOM 1488 O O . CYS A 1 206 ? 3.332 -14.393 4.697 1.00 90.31 206 CYS A O 1
ATOM 1490 N N . TYR A 1 207 ? 1.089 -14.344 4.843 1.00 86.31 207 TYR A N 1
ATOM 1491 C CA . TYR A 1 207 ? 0.857 -14.685 3.452 1.00 86.31 207 TYR A CA 1
ATOM 1492 C C . TYR A 1 207 ? -0.241 -13.795 2.895 1.00 86.31 207 TYR A C 1
ATOM 1494 O O . TYR A 1 207 ? -1.330 -13.720 3.458 1.00 86.31 207 TYR A O 1
ATOM 1502 N N . SER A 1 208 ? 0.051 -13.139 1.779 1.00 74.38 208 SER A N 1
ATOM 1503 C CA . SER A 1 208 ? -0.962 -12.466 0.976 1.00 74.38 208 SER A CA 1
ATOM 1504 C C . SER A 1 208 ? -1.088 -13.157 -0.378 1.00 74.38 208 SER A C 1
ATOM 1506 O O . SER A 1 208 ? -1.948 -14.006 -0.568 1.00 74.38 208 SER A O 1
ATOM 1508 N N . GLN A 1 209 ? -0.169 -12.863 -1.292 1.00 76.75 209 GLN A N 1
ATOM 1509 C CA . GLN A 1 209 ? 0.012 -13.588 -2.559 1.00 76.75 209 GLN A CA 1
ATOM 1510 C C . GLN A 1 209 ? 1.350 -14.328 -2.607 1.00 76.75 209 GLN A C 1
ATOM 1512 O O . GLN A 1 209 ? 1.538 -15.293 -3.346 1.00 76.75 209 GLN A O 1
ATOM 1517 N N . ALA A 1 210 ? 2.291 -13.863 -1.790 1.00 81.06 210 ALA A N 1
ATOM 1518 C CA . ALA A 1 210 ? 3.581 -14.474 -1.563 1.00 81.06 210 ALA A CA 1
ATOM 1519 C C . ALA A 1 210 ? 3.859 -14.498 -0.053 1.00 81.06 210 ALA A C 1
ATOM 1521 O O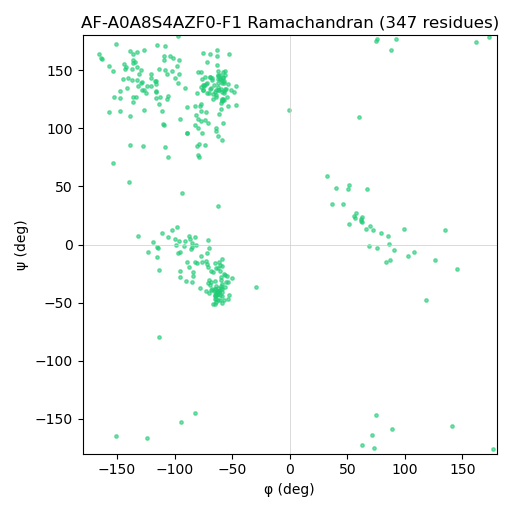 . ALA A 1 210 ? 3.298 -13.677 0.683 1.00 81.06 210 ALA A O 1
ATOM 1522 N N . PRO A 1 211 ? 4.732 -15.406 0.416 1.00 88.81 211 PRO A N 1
ATOM 1523 C CA . PRO A 1 211 ? 5.245 -15.353 1.776 1.00 88.81 211 PRO A CA 1
ATOM 1524 C C . PRO A 1 211 ? 5.901 -13.996 2.049 1.00 88.81 211 PRO A C 1
ATOM 1526 O O . PRO A 1 211 ? 6.691 -13.499 1.240 1.00 88.81 211 PRO A O 1
ATOM 1529 N N . GLY A 1 212 ? 5.577 -13.407 3.192 1.00 93.00 212 GLY A N 1
ATOM 1530 C CA . GLY A 1 212 ? 6.056 -12.097 3.601 1.00 93.00 212 GLY A CA 1
ATOM 1531 C C . GLY A 1 212 ? 6.135 -11.971 5.115 1.00 93.00 212 GLY A C 1
ATOM 1532 O O . GLY A 1 212 ? 6.092 -12.966 5.842 1.00 93.00 212 GLY A O 1
ATOM 1533 N N . TYR A 1 213 ? 6.256 -10.730 5.575 1.00 93.94 213 TYR A N 1
ATOM 1534 C CA . TYR A 1 213 ? 6.336 -10.398 6.990 1.00 93.94 213 TYR A CA 1
ATOM 1535 C C . TYR A 1 213 ? 5.394 -9.244 7.310 1.00 93.94 213 TYR A C 1
ATOM 1537 O O . TYR A 1 213 ? 5.282 -8.308 6.519 1.00 93.94 213 TYR A O 1
ATOM 1545 N N . CYS A 1 214 ? 4.742 -9.308 8.467 1.00 91.56 214 CYS A N 1
ATOM 1546 C CA . CYS A 1 214 ? 3.838 -8.271 8.923 1.00 91.56 214 CYS A CA 1
ATOM 1547 C C . CYS A 1 214 ? 4.580 -6.950 9.120 1.00 91.56 214 CYS A C 1
ATOM 1549 O O . CYS A 1 214 ? 5.696 -6.913 9.652 1.00 91.56 214 CYS A O 1
ATOM 1551 N N . HIS A 1 215 ? 3.944 -5.861 8.714 1.00 91.56 215 HIS A N 1
ATOM 1552 C CA . HIS A 1 215 ? 4.408 -4.510 8.962 1.00 91.56 215 HIS A CA 1
ATOM 1553 C C . HIS A 1 215 ? 3.210 -3.577 9.134 1.00 91.56 215 HIS A C 1
ATOM 1555 O O . HIS A 1 215 ? 2.454 -3.377 8.188 1.00 91.56 215 HIS A O 1
ATOM 1561 N N . GLN A 1 216 ? 3.046 -3.012 10.334 1.00 86.25 216 GLN A N 1
ATOM 1562 C CA . GLN A 1 216 ? 1.972 -2.066 10.673 1.00 86.25 216 GLN A CA 1
ATOM 1563 C C . GLN A 1 216 ? 0.569 -2.579 10.294 1.00 86.25 216 GLN A C 1
ATOM 1565 O O . GLN A 1 216 ? -0.168 -1.908 9.579 1.00 86.25 216 GLN A O 1
ATOM 1570 N N . GLY A 1 217 ? 0.227 -3.804 10.707 1.00 83.44 217 GLY A N 1
ATOM 1571 C CA . GLY A 1 217 ? -1.077 -4.419 10.407 1.00 83.44 217 GLY A CA 1
ATOM 1572 C C . GLY A 1 217 ? -1.181 -5.100 9.048 1.00 83.44 217 GLY A C 1
ATOM 1573 O O . GLY A 1 217 ? -2.047 -5.944 8.856 1.00 83.44 217 GLY A O 1
ATOM 1574 N N . GLN A 1 218 ? -0.251 -4.834 8.130 1.00 83.44 218 GLN A N 1
ATOM 1575 C CA . GLN A 1 218 ? -0.334 -5.310 6.751 1.00 83.44 218 GLN A CA 1
ATOM 1576 C C . GLN A 1 218 ? 0.686 -6.407 6.445 1.00 83.44 218 GLN A C 1
ATOM 1578 O O . GLN A 1 218 ? 1.727 -6.510 7.091 1.00 83.44 218 GLN A O 1
ATOM 1583 N N . CYS A 1 219 ? 0.417 -7.190 5.396 1.00 85.50 219 CYS A N 1
ATOM 1584 C CA . CYS A 1 219 ? 1.368 -8.134 4.802 1.00 85.50 219 CYS A CA 1
ATOM 1585 C C . CYS A 1 219 ? 1.897 -7.594 3.455 1.00 85.50 219 CYS A C 1
ATOM 1587 O O . CYS A 1 219 ? 1.436 -8.033 2.395 1.00 85.50 219 CYS A O 1
ATOM 1589 N N . PRO A 1 220 ? 2.810 -6.600 3.457 1.00 89.19 220 PRO A N 1
ATOM 1590 C CA . PRO A 1 220 ? 3.230 -5.903 2.246 1.00 89.19 220 PRO A CA 1
ATOM 1591 C C . PRO A 1 220 ? 3.960 -6.825 1.263 1.00 89.19 220 PRO A C 1
ATOM 1593 O O . PRO A 1 220 ? 4.916 -7.528 1.604 1.00 89.19 220 PRO A O 1
ATOM 1596 N N . SER A 1 221 ? 3.541 -6.775 -0.002 1.00 90.31 221 SER A N 1
ATOM 1597 C CA . SER A 1 221 ? 4.177 -7.507 -1.094 1.00 90.31 221 SER A CA 1
ATOM 1598 C C . SER A 1 221 ? 4.327 -6.649 -2.349 1.00 90.31 221 SER A C 1
ATOM 1600 O O . SER A 1 221 ? 3.525 -5.759 -2.638 1.00 90.31 221 SER A O 1
ATOM 1602 N N . ARG A 1 222 ? 5.367 -6.953 -3.132 1.00 93.00 222 ARG A N 1
ATOM 1603 C CA . ARG A 1 222 ? 5.624 -6.320 -4.434 1.00 93.00 222 ARG A CA 1
ATOM 1604 C C . ARG A 1 222 ? 4.464 -6.540 -5.413 1.00 93.00 222 ARG A C 1
ATOM 1606 O O . ARG A 1 222 ? 4.127 -5.627 -6.156 1.00 93.00 222 ARG A O 1
ATOM 1613 N N . GLU A 1 223 ? 3.847 -7.720 -5.394 1.00 89.75 223 GLU A N 1
ATOM 1614 C CA . GLU A 1 223 ? 2.746 -8.069 -6.300 1.00 89.75 223 GLU A CA 1
ATOM 1615 C C . GLU A 1 223 ? 1.500 -7.229 -6.007 1.00 89.75 223 GLU A C 1
ATOM 1617 O O . GLU A 1 223 ? 1.021 -6.514 -6.886 1.00 89.75 223 GLU A O 1
ATOM 1622 N N . GLN A 1 224 ? 1.069 -7.180 -4.741 1.00 84.50 224 GLN A N 1
ATOM 1623 C CA . GLN A 1 224 ? -0.045 -6.319 -4.334 1.00 84.50 224 GLN A CA 1
ATOM 1624 C C . GLN A 1 224 ? 0.229 -4.843 -4.622 1.00 84.50 224 GLN A C 1
ATOM 1626 O O . GLN A 1 224 ? -0.684 -4.103 -4.985 1.00 84.50 224 GLN A O 1
ATOM 1631 N N . HIS A 1 225 ? 1.481 -4.399 -4.477 1.00 88.44 225 HIS A N 1
ATOM 1632 C CA . HIS A 1 225 ? 1.838 -3.022 -4.796 1.00 88.44 225 HIS A CA 1
ATOM 1633 C C . HIS A 1 225 ? 1.745 -2.733 -6.300 1.00 88.44 225 HIS A C 1
ATOM 1635 O O . HIS A 1 225 ? 1.237 -1.683 -6.678 1.00 88.44 225 HIS A O 1
ATOM 1641 N N . CYS A 1 226 ? 2.127 -3.674 -7.172 1.00 91.25 226 CYS A N 1
ATOM 1642 C CA . CYS A 1 226 ? 1.904 -3.522 -8.613 1.00 91.25 226 CYS A CA 1
ATOM 1643 C C . CYS A 1 226 ? 0.425 -3.440 -8.979 1.00 91.25 226 CYS A C 1
ATOM 1645 O O . CYS A 1 226 ? 0.055 -2.589 -9.788 1.00 91.25 226 CYS A O 1
ATOM 1647 N N . TRP A 1 227 ? -0.415 -4.277 -8.368 1.00 85.25 227 TRP A N 1
ATOM 1648 C CA . TRP A 1 227 ? -1.861 -4.231 -8.595 1.00 85.25 227 TRP A CA 1
ATOM 1649 C C . TRP A 1 227 ? -2.459 -2.913 -8.101 1.00 85.25 227 TRP A C 1
ATOM 1651 O O . TRP A 1 227 ? -3.291 -2.324 -8.781 1.00 85.25 227 TRP A O 1
ATOM 1661 N N . ARG A 1 228 ? -1.978 -2.380 -6.970 1.00 77.31 228 ARG A N 1
ATOM 1662 C CA . ARG A 1 228 ? -2.375 -1.050 -6.481 1.00 77.31 228 ARG A CA 1
ATOM 1663 C C . ARG A 1 228 ? -1.996 0.066 -7.456 1.00 77.31 228 ARG A C 1
ATOM 1665 O O . ARG A 1 228 ? -2.752 1.016 -7.619 1.00 77.31 228 ARG A O 1
ATOM 1672 N N . LEU A 1 229 ? -0.818 -0.025 -8.067 1.00 84.06 229 LEU A N 1
ATOM 1673 C CA . LEU A 1 229 ? -0.315 1.019 -8.954 1.00 84.06 229 LEU A CA 1
ATOM 1674 C C . LEU A 1 229 ? -0.961 0.994 -10.340 1.00 84.06 229 LEU A C 1
ATOM 1676 O O . LEU A 1 229 ? -1.174 2.059 -10.909 1.00 84.06 229 LEU A O 1
ATOM 1680 N N . PHE A 1 230 ? -1.238 -0.190 -10.887 1.00 85.00 230 PHE A N 1
ATOM 1681 C CA . PHE A 1 230 ? -1.594 -0.361 -12.301 1.00 85.00 230 PHE A CA 1
ATOM 1682 C C . PHE A 1 230 ? -2.838 -1.225 -12.546 1.00 85.00 230 PHE A C 1
ATOM 1684 O O . PHE A 1 230 ? -3.145 -1.539 -13.696 1.00 85.00 230 PHE A O 1
ATOM 1691 N N . GLY A 1 231 ? -3.552 -1.612 -11.492 1.00 76.44 231 GLY A N 1
ATOM 1692 C CA . GLY A 1 231 ? -4.760 -2.423 -11.577 1.00 76.44 231 GLY A CA 1
ATOM 1693 C C . GLY A 1 231 ? -4.506 -3.882 -11.960 1.00 76.44 231 GLY A C 1
ATOM 1694 O O . GLY A 1 231 ? -3.388 -4.398 -11.876 1.00 76.44 231 GLY A O 1
ATOM 1695 N N . ASP A 1 232 ? -5.586 -4.542 -12.374 1.00 77.19 232 ASP A N 1
ATOM 1696 C CA . ASP A 1 232 ? -5.585 -5.955 -12.745 1.00 77.19 232 ASP A CA 1
ATOM 1697 C C . ASP A 1 232 ? -4.644 -6.256 -13.926 1.00 77.19 232 ASP A C 1
ATOM 1699 O O . ASP A 1 232 ? -4.438 -5.434 -14.822 1.00 77.19 232 ASP A O 1
ATOM 1703 N N . GLY A 1 233 ? -4.030 -7.440 -13.908 1.00 81.81 233 GLY A N 1
ATOM 1704 C CA . GLY A 1 233 ? -3.043 -7.878 -14.900 1.00 81.81 233 GLY A CA 1
ATOM 1705 C C . GLY A 1 233 ? -1.645 -7.260 -14.756 1.00 81.81 233 GLY A C 1
ATOM 1706 O O . GLY A 1 233 ? -0.741 -7.627 -15.518 1.00 81.81 233 GLY A O 1
ATOM 1707 N N . ALA A 1 234 ? -1.436 -6.351 -13.800 1.00 91.44 234 ALA A N 1
ATOM 1708 C CA . ALA A 1 234 ? -0.105 -5.878 -13.437 1.00 91.44 234 ALA A CA 1
ATOM 1709 C C . ALA A 1 234 ? 0.689 -6.991 -12.741 1.00 91.44 234 ALA A C 1
ATOM 1711 O O . ALA A 1 234 ? 0.134 -7.778 -11.988 1.00 91.44 234 ALA A O 1
ATOM 1712 N N . LYS A 1 235 ? 1.997 -7.060 -12.983 1.00 94.25 235 LYS A N 1
ATOM 1713 C CA . LYS A 1 235 ? 2.897 -8.038 -12.356 1.00 94.25 235 LYS A CA 1
ATOM 1714 C C . LYS A 1 235 ? 4.182 -7.373 -11.907 1.00 94.25 235 LYS A C 1
ATOM 1716 O O . LYS A 1 235 ? 4.588 -6.355 -12.478 1.00 94.25 235 LYS A O 1
ATOM 1721 N N . VAL A 1 236 ? 4.860 -7.974 -10.933 1.00 95.62 236 VAL A N 1
ATOM 1722 C CA . VAL A 1 236 ? 6.192 -7.517 -10.509 1.00 95.62 236 VAL A CA 1
ATOM 1723 C C . VAL A 1 236 ? 7.173 -7.566 -11.678 1.00 95.62 236 VAL A C 1
ATOM 1725 O O . VAL A 1 236 ? 7.288 -8.572 -12.379 1.00 95.62 236 VAL A O 1
ATOM 1728 N N . GLY A 1 237 ? 7.912 -6.473 -11.880 1.00 95.62 237 GLY A N 1
ATOM 1729 C CA . GLY A 1 237 ? 8.956 -6.421 -12.894 1.00 95.62 237 GLY A CA 1
ATOM 1730 C C . GLY A 1 237 ? 10.080 -7.436 -12.618 1.00 95.62 237 GLY A C 1
ATOM 1731 O O . GLY A 1 237 ? 10.440 -7.677 -11.461 1.00 95.62 237 GLY A O 1
ATOM 1732 N N . PRO A 1 238 ? 10.688 -8.029 -13.657 1.00 95.50 238 PRO A N 1
ATOM 1733 C CA . PRO A 1 238 ? 11.830 -8.919 -13.489 1.00 95.50 238 PRO A CA 1
ATOM 1734 C C . PRO A 1 238 ? 13.037 -8.194 -12.884 1.00 95.50 238 PRO A C 1
ATOM 1736 O O . PRO A 1 238 ? 13.110 -6.964 -12.834 1.00 95.50 238 PRO A O 1
ATOM 1739 N N . ASP A 1 239 ? 14.038 -8.964 -12.458 1.00 94.94 239 ASP A N 1
ATOM 1740 C CA . ASP A 1 239 ? 15.269 -8.451 -11.839 1.00 94.94 239 ASP A CA 1
ATOM 1741 C C . ASP A 1 239 ? 15.980 -7.385 -12.679 1.00 94.94 239 ASP A C 1
ATOM 1743 O O . ASP A 1 239 ? 16.537 -6.437 -12.125 1.00 94.94 239 ASP A O 1
ATOM 1747 N N . LEU A 1 240 ? 15.891 -7.483 -14.008 1.00 94.69 240 LEU A N 1
ATOM 1748 C CA . LEU A 1 240 ? 16.427 -6.481 -14.925 1.00 94.69 240 LEU A CA 1
ATOM 1749 C C . LEU A 1 240 ? 15.821 -5.085 -14.703 1.00 94.69 240 LEU A C 1
ATOM 1751 O O . LEU A 1 240 ? 16.562 -4.107 -14.751 1.00 94.69 240 LEU A O 1
ATOM 1755 N N . CYS A 1 241 ? 14.521 -4.981 -14.402 1.00 96.12 241 CYS A N 1
ATOM 1756 C CA . CYS A 1 241 ? 13.890 -3.697 -14.093 1.00 96.12 241 CYS A CA 1
ATOM 1757 C C . CYS A 1 241 ? 14.469 -3.100 -12.807 1.00 96.12 241 CYS A C 1
ATOM 1759 O O . CYS A 1 241 ? 14.886 -1.950 -12.780 1.00 96.12 241 CYS A O 1
ATOM 1761 N N . PHE A 1 242 ? 14.583 -3.908 -11.752 1.00 96.94 242 PHE A N 1
ATOM 1762 C CA . PHE A 1 242 ? 15.107 -3.447 -10.464 1.00 96.94 242 PHE A CA 1
ATOM 1763 C C . PHE A 1 242 ? 16.603 -3.096 -10.513 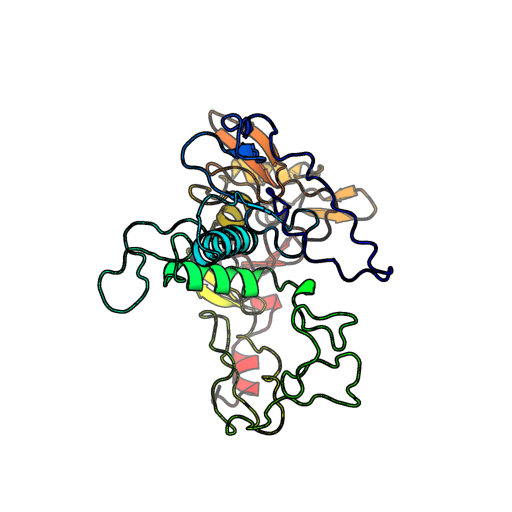1.00 96.94 242 PHE A C 1
ATOM 1765 O O . PHE A 1 242 ? 17.067 -2.286 -9.717 1.00 96.94 242 PHE A O 1
ATOM 1772 N N . ASN A 1 243 ? 17.366 -3.633 -11.470 1.00 96.31 243 ASN A N 1
ATOM 1773 C CA . ASN A 1 243 ? 18.755 -3.219 -11.689 1.00 96.31 243 ASN A CA 1
ATOM 1774 C C . ASN A 1 243 ? 18.889 -1.755 -12.138 1.00 96.31 243 ASN A C 1
ATOM 1776 O O . ASN A 1 243 ? 19.962 -1.180 -11.948 1.00 96.31 243 ASN A O 1
ATOM 1780 N N . LEU A 1 244 ? 17.827 -1.133 -12.669 1.00 95.75 244 LEU A N 1
ATOM 1781 C CA . LEU A 1 244 ? 17.809 0.304 -12.963 1.00 95.75 244 LEU A CA 1
ATOM 1782 C C . LEU A 1 244 ? 18.049 1.142 -11.705 1.00 95.75 244 LEU A C 1
ATOM 1784 O O . LEU A 1 244 ? 18.700 2.175 -11.792 1.00 95.75 244 LEU A O 1
ATOM 1788 N N . ASN A 1 245 ? 17.641 0.654 -10.528 1.00 97.44 245 ASN A N 1
ATOM 1789 C CA . ASN A 1 245 ? 17.833 1.359 -9.261 1.00 97.44 245 ASN A CA 1
ATOM 1790 C C . ASN A 1 245 ? 19.308 1.614 -8.899 1.00 97.44 245 ASN A C 1
ATOM 1792 O O . ASN A 1 245 ? 19.607 2.430 -8.028 1.00 97.44 245 ASN A O 1
ATOM 1796 N N . LYS A 1 246 ? 20.253 0.939 -9.564 1.00 97.25 246 LYS A N 1
ATOM 1797 C CA . LYS A 1 246 ? 21.693 1.194 -9.409 1.00 97.25 246 LYS A CA 1
ATOM 1798 C C . LYS A 1 246 ? 22.140 2.516 -10.038 1.00 97.25 246 LYS A C 1
ATOM 1800 O O . LYS A 1 246 ? 23.238 2.967 -9.733 1.00 97.25 246 LYS A O 1
ATOM 1805 N N . ARG A 1 247 ? 21.329 3.116 -10.917 1.00 94.75 247 ARG A N 1
ATOM 1806 C CA . ARG A 1 247 ? 21.649 4.389 -11.580 1.00 94.75 247 ARG A CA 1
ATOM 1807 C C . ARG A 1 247 ? 21.620 5.561 -10.607 1.00 94.75 247 ARG A C 1
ATOM 1809 O O . ARG A 1 247 ? 22.456 6.447 -10.726 1.00 94.75 247 ARG A O 1
ATOM 1816 N N . GLY A 1 248 ? 20.713 5.534 -9.625 1.00 94.00 248 GLY A N 1
ATOM 1817 C CA . GLY A 1 248 ? 20.546 6.653 -8.700 1.00 94.00 248 GLY A CA 1
ATOM 1818 C C . GLY A 1 248 ? 19.992 7.876 -9.421 1.00 94.00 248 GLY A C 1
ATOM 1819 O O . GLY A 1 248 ? 20.531 8.969 -9.292 1.00 94.00 248 GLY A O 1
ATOM 1820 N N . GLU A 1 249 ? 18.937 7.679 -10.207 1.00 91.88 249 GLU A N 1
ATOM 1821 C CA . GLU A 1 249 ? 18.259 8.735 -10.961 1.00 91.88 249 GLU A CA 1
ATOM 1822 C C . GLU A 1 249 ? 16.826 8.918 -10.446 1.00 91.88 249 GLU A C 1
ATOM 1824 O O . GLU A 1 249 ? 16.316 8.134 -9.640 1.00 91.88 249 GLU A O 1
ATOM 1829 N N . GLU A 1 250 ? 16.153 9.960 -10.926 1.00 89.81 250 GLU A N 1
ATOM 1830 C CA . GLU A 1 250 ? 14.732 10.154 -10.659 1.00 89.81 250 GLU A CA 1
ATOM 1831 C C . GLU A 1 250 ? 13.916 8.954 -11.162 1.00 89.81 250 GLU A C 1
ATOM 1833 O O . GLU A 1 250 ? 14.031 8.556 -12.320 1.00 89.81 250 GLU A O 1
ATOM 1838 N N . GLY A 1 251 ? 13.122 8.345 -10.275 1.00 88.38 251 GLY A N 1
ATOM 1839 C CA . GLY A 1 251 ? 12.349 7.141 -10.597 1.00 88.38 251 GLY A CA 1
ATOM 1840 C C . GLY A 1 251 ? 13.187 5.862 -10.751 1.00 88.38 251 GLY A C 1
ATOM 1841 O O . GLY A 1 251 ? 12.682 4.862 -11.256 1.00 88.38 251 GLY A O 1
ATOM 1842 N N . SER A 1 252 ? 14.464 5.870 -10.353 1.00 93.69 252 SER A N 1
ATOM 1843 C CA . SER A 1 252 ? 15.295 4.661 -10.294 1.00 93.69 252 SER A CA 1
ATOM 1844 C C . SER A 1 252 ? 16.414 4.788 -9.251 1.00 93.69 252 SER A C 1
ATOM 1846 O O . SER A 1 252 ? 17.607 4.893 -9.561 1.00 93.69 252 SER A O 1
ATOM 1848 N N . SER A 1 253 ? 16.029 4.779 -7.974 1.00 95.06 253 SER A N 1
ATOM 1849 C CA . SER A 1 253 ? 16.957 4.977 -6.855 1.00 95.06 253 SER A CA 1
ATOM 1850 C C . SER A 1 253 ? 16.524 4.258 -5.570 1.00 95.06 253 SER A C 1
ATOM 1852 O O . SER A 1 253 ? 15.424 3.718 -5.468 1.00 95.06 253 SER A O 1
ATOM 1854 N N . CYS A 1 254 ? 17.389 4.267 -4.553 1.00 95.50 254 CYS A N 1
ATOM 1855 C CA . CYS A 1 254 ? 17.095 3.866 -3.171 1.00 95.50 254 CYS A CA 1
ATOM 1856 C C . CYS A 1 254 ? 16.681 5.081 -2.324 1.00 95.50 254 CYS A C 1
ATOM 1858 O O . CYS A 1 254 ? 17.130 5.279 -1.193 1.00 95.50 254 CYS A O 1
ATOM 1860 N N . GLY A 1 255 ? 15.814 5.923 -2.886 1.00 90.44 255 GLY A N 1
ATOM 1861 C CA . GLY A 1 255 ? 15.374 7.171 -2.275 1.00 90.44 255 GLY A CA 1
ATOM 1862 C C . GLY A 1 255 ? 16.271 8.354 -2.622 1.00 90.44 255 GLY A C 1
ATOM 1863 O O . GLY A 1 255 ? 16.970 8.364 -3.642 1.00 90.44 255 GLY A O 1
ATOM 1864 N N . ARG A 1 256 ? 16.197 9.388 -1.786 1.00 89.31 256 ARG A N 1
ATOM 1865 C CA . ARG A 1 256 ? 16.814 10.690 -2.027 1.00 89.31 256 ARG A CA 1
ATOM 1866 C C . ARG A 1 256 ? 17.307 11.295 -0.719 1.00 89.31 256 ARG A C 1
ATOM 1868 O O . ARG A 1 256 ? 16.630 11.198 0.301 1.00 89.31 256 ARG A O 1
ATOM 1875 N N . ASP A 1 257 ? 18.451 11.959 -0.771 1.00 88.00 257 ASP A N 1
ATOM 1876 C CA . ASP A 1 257 ? 18.981 12.785 0.309 1.00 88.00 257 ASP A CA 1
ATOM 1877 C C . ASP A 1 257 ? 19.257 14.222 -0.174 1.00 88.00 257 ASP A C 1
ATOM 1879 O O . ASP A 1 257 ? 18.788 14.655 -1.231 1.00 88.00 257 ASP A O 1
ATOM 1883 N N . LYS A 1 258 ? 20.002 14.996 0.624 1.00 88.88 258 LYS A N 1
ATOM 1884 C CA . LYS A 1 258 ? 20.379 16.376 0.281 1.00 88.88 258 LYS A CA 1
ATOM 1885 C C . LYS A 1 258 ? 21.338 16.458 -0.915 1.00 88.88 258 LYS A C 1
ATOM 1887 O O . LYS A 1 258 ? 21.397 17.505 -1.550 1.00 88.88 258 LYS A O 1
ATOM 1892 N N . SER A 1 259 ? 22.082 15.391 -1.202 1.00 87.06 259 SER A N 1
ATOM 1893 C CA . SER A 1 259 ? 23.041 15.291 -2.310 1.00 87.06 259 SER A CA 1
ATOM 1894 C C . SER A 1 259 ? 22.402 14.829 -3.619 1.00 87.06 259 SER A C 1
ATOM 1896 O O . SER A 1 259 ? 22.967 15.078 -4.680 1.00 87.06 259 SER A O 1
ATOM 1898 N N . GLY A 1 260 ? 21.227 14.200 -3.569 1.00 89.62 260 GLY A N 1
ATOM 1899 C CA . GLY A 1 260 ? 20.494 13.777 -4.757 1.00 89.62 260 GLY A CA 1
ATOM 1900 C C . GLY A 1 260 ? 19.834 12.418 -4.583 1.00 89.62 260 GLY A C 1
ATOM 1901 O O . GLY A 1 260 ? 19.508 11.996 -3.474 1.00 89.62 260 GLY A O 1
ATOM 1902 N N . PHE A 1 261 ? 19.583 11.747 -5.703 1.00 93.19 261 PHE A N 1
ATOM 1903 C CA . PHE A 1 261 ? 19.052 10.390 -5.712 1.00 93.19 261 PHE A CA 1
ATOM 1904 C C . PHE A 1 261 ? 20.155 9.395 -5.343 1.00 93.19 261 PHE A C 1
ATOM 1906 O O . PHE A 1 261 ? 21.271 9.464 -5.853 1.00 93.19 261 PHE A O 1
ATOM 1913 N N . ILE A 1 262 ? 19.842 8.474 -4.434 1.00 95.25 262 ILE A N 1
ATOM 1914 C CA . ILE A 1 262 ? 20.824 7.537 -3.887 1.00 95.25 262 ILE A CA 1
ATOM 1915 C C . ILE A 1 262 ? 20.848 6.284 -4.773 1.00 95.25 262 ILE A C 1
ATOM 1917 O O . ILE A 1 262 ? 19.826 5.597 -4.852 1.00 95.25 262 ILE A O 1
ATOM 1921 N N . PRO A 1 263 ? 21.966 5.931 -5.427 1.00 97.06 263 PRO A N 1
ATOM 1922 C CA . PRO A 1 263 ? 22.057 4.675 -6.164 1.00 97.06 263 PRO A CA 1
ATOM 1923 C C . PRO A 1 263 ? 21.969 3.480 -5.206 1.00 97.06 263 PRO A C 1
ATOM 1925 O O . PRO A 1 263 ? 22.590 3.467 -4.141 1.00 97.06 263 PRO A O 1
ATOM 1928 N N . CYS A 1 264 ? 21.206 2.455 -5.582 1.00 97.75 264 CYS A N 1
ATOM 1929 C CA . CYS A 1 264 ? 21.094 1.244 -4.775 1.00 97.75 264 CYS A CA 1
ATOM 1930 C C . CYS A 1 264 ? 22.354 0.376 -4.850 1.00 97.75 264 CYS A C 1
ATOM 1932 O O . CYS A 1 264 ? 22.938 0.175 -5.919 1.00 97.75 264 CYS A O 1
ATOM 1934 N N . SER A 1 265 ? 22.699 -0.253 -3.725 1.00 97.62 265 SER A N 1
ATOM 1935 C CA . SER A 1 265 ? 23.629 -1.382 -3.713 1.00 97.62 265 SER A CA 1
ATOM 1936 C C . SER A 1 265 ? 22.989 -2.618 -4.366 1.00 97.62 265 SER A C 1
ATOM 1938 O O . SER A 1 265 ? 21.768 -2.702 -4.506 1.00 97.62 265 SER A O 1
ATOM 1940 N N . SER A 1 266 ? 23.792 -3.621 -4.733 1.00 96.00 266 SER A N 1
ATOM 1941 C CA . SER A 1 266 ? 23.285 -4.877 -5.308 1.00 96.00 266 SER A CA 1
ATOM 1942 C C . SER A 1 266 ? 22.326 -5.639 -4.390 1.00 96.00 266 SER A C 1
ATOM 1944 O O . SER A 1 266 ? 21.465 -6.349 -4.900 1.00 96.00 266 SER A O 1
ATOM 1946 N N . VAL A 1 267 ? 22.454 -5.492 -3.068 1.00 96.38 267 VAL A N 1
ATOM 1947 C CA . VAL A 1 267 ? 21.562 -6.138 -2.093 1.00 96.38 267 VAL A CA 1
ATOM 1948 C C . VAL A 1 267 ? 20.280 -5.339 -1.856 1.00 96.38 267 VAL A C 1
ATOM 1950 O O . VAL A 1 267 ? 19.260 -5.923 -1.505 1.00 96.38 267 VAL A O 1
ATOM 1953 N N . ASP A 1 268 ? 20.304 -4.028 -2.111 1.00 97.69 268 ASP A N 1
ATOM 1954 C CA . ASP A 1 268 ? 19.180 -3.120 -1.854 1.00 97.69 268 ASP A CA 1
ATOM 1955 C C . ASP A 1 268 ? 18.315 -2.857 -3.094 1.00 97.69 268 ASP A C 1
ATOM 1957 O O . ASP A 1 268 ? 17.250 -2.257 -2.981 1.00 97.69 268 ASP A O 1
ATOM 1961 N N . VAL A 1 269 ? 18.715 -3.329 -4.284 1.00 97.12 269 VAL A N 1
ATOM 1962 C CA . VAL A 1 269 ? 17.992 -3.052 -5.545 1.00 97.12 269 VAL A CA 1
ATOM 1963 C C . VAL A 1 269 ? 16.508 -3.417 -5.513 1.00 97.12 269 VAL A C 1
ATOM 1965 O O . VAL A 1 269 ? 15.719 -2.799 -6.224 1.00 97.12 269 VAL A O 1
ATOM 1968 N N . LYS A 1 270 ? 16.118 -4.397 -4.687 1.00 96.56 270 LYS A N 1
ATOM 1969 C CA . LYS A 1 270 ? 14.727 -4.839 -4.497 1.00 96.56 270 LYS A CA 1
ATOM 1970 C C . LYS A 1 270 ? 13.937 -4.027 -3.466 1.00 96.56 270 LYS A C 1
ATOM 1972 O O . LYS A 1 270 ? 12.774 -4.345 -3.252 1.00 96.56 270 LYS A O 1
ATOM 1977 N N . CYS A 1 271 ? 14.546 -3.006 -2.869 1.00 97.44 271 CYS A N 1
ATOM 1978 C CA . CYS A 1 271 ? 13.935 -2.080 -1.915 1.00 97.44 271 CYS A CA 1
ATOM 1979 C C . CYS A 1 271 ? 13.949 -0.619 -2.391 1.00 97.44 271 CYS A C 1
ATOM 1981 O O . CYS A 1 271 ? 13.525 0.261 -1.649 1.00 97.44 271 CYS A O 1
ATOM 1983 N N . GLY A 1 272 ? 14.454 -0.357 -3.600 1.00 96.00 272 GLY A N 1
ATOM 1984 C CA . GLY A 1 272 ? 14.413 0.962 -4.230 1.00 96.00 272 GLY A CA 1
ATOM 1985 C C . GLY A 1 272 ? 13.075 1.248 -4.912 1.00 96.00 272 GLY A C 1
ATOM 1986 O O . GLY A 1 272 ? 12.018 0.804 -4.458 1.00 96.00 272 GLY A O 1
ATOM 1987 N N . THR A 1 273 ? 13.121 1.970 -6.030 1.00 95.56 273 THR A N 1
ATOM 1988 C CA . THR A 1 273 ? 11.940 2.238 -6.855 1.00 95.56 273 THR A CA 1
ATOM 1989 C C . THR A 1 273 ? 11.271 0.940 -7.315 1.00 95.56 273 THR A C 1
ATOM 1991 O O . THR A 1 273 ? 11.933 -0.046 -7.666 1.00 95.56 273 THR A O 1
ATOM 1994 N N . MET A 1 274 ? 9.940 0.943 -7.278 1.00 95.62 274 MET A N 1
ATOM 1995 C CA . MET A 1 274 ? 9.080 -0.156 -7.677 1.00 95.62 274 MET A CA 1
ATOM 1996 C C . MET A 1 274 ? 8.908 -0.184 -9.197 1.00 95.62 274 MET A C 1
ATOM 1998 O O . MET A 1 274 ? 8.510 0.805 -9.807 1.00 95.62 274 MET A O 1
ATOM 2002 N N . PHE A 1 275 ? 9.118 -1.358 -9.794 1.00 96.50 275 PHE A N 1
ATOM 2003 C CA . PHE A 1 275 ? 8.853 -1.594 -11.210 1.00 96.50 275 PHE A CA 1
ATOM 2004 C C . PHE A 1 275 ? 7.826 -2.701 -11.410 1.00 96.50 275 PHE A C 1
ATOM 2006 O O . PHE A 1 275 ? 7.923 -3.775 -10.810 1.00 96.50 275 PHE A O 1
ATOM 2013 N N . CYS A 1 276 ? 6.898 -2.452 -12.326 1.00 96.00 276 CYS A N 1
ATOM 2014 C CA . CYS A 1 276 ? 5.848 -3.374 -12.730 1.00 96.00 276 CYS A CA 1
ATOM 2015 C C . CYS A 1 276 ? 5.850 -3.572 -14.248 1.00 96.00 276 CYS A C 1
ATOM 2017 O O . CYS A 1 276 ? 6.491 -2.825 -14.989 1.00 96.00 276 CYS A O 1
ATOM 2019 N N . VAL A 1 277 ? 5.119 -4.582 -14.708 1.00 95.25 277 VAL A N 1
ATOM 2020 C CA . VAL A 1 277 ? 4.847 -4.878 -16.123 1.00 95.25 277 VAL A CA 1
ATOM 2021 C C . VAL A 1 277 ? 3.373 -5.240 -16.287 1.00 95.25 277 VAL A C 1
ATOM 2023 O O . VAL A 1 277 ? 2.746 -5.655 -15.317 1.00 95.25 277 VAL A O 1
ATOM 2026 N N . GLY A 1 278 ? 2.814 -5.122 -17.495 1.00 91.31 278 GLY A N 1
ATOM 2027 C CA . GLY A 1 278 ? 1.397 -5.450 -17.740 1.00 91.31 278 GLY A CA 1
ATOM 2028 C C . GLY A 1 278 ? 0.422 -4.556 -16.962 1.00 91.31 278 GLY A C 1
ATOM 2029 O O . GLY A 1 278 ? 0.840 -3.589 -16.342 1.00 91.31 278 GLY A O 1
ATOM 2030 N N . GLY A 1 279 ? -0.875 -4.843 -16.986 1.00 87.38 279 GLY A N 1
ATOM 2031 C CA . GLY A 1 279 ? -1.906 -4.009 -16.349 1.00 87.38 279 GLY A CA 1
ATOM 2032 C C . GLY A 1 279 ? -2.196 -2.691 -17.076 1.00 87.38 279 GLY A C 1
ATOM 2033 O O . GLY A 1 279 ? -1.649 -2.430 -18.149 1.00 87.38 279 GLY A O 1
ATOM 2034 N N . GLY A 1 280 ? -3.048 -1.856 -16.483 1.00 82.31 280 GLY A N 1
ATOM 2035 C CA . GLY A 1 280 ? -3.617 -0.649 -17.086 1.00 82.31 280 GLY A CA 1
ATOM 2036 C C . GLY A 1 280 ? -2.871 0.655 -16.784 1.00 82.31 280 GLY A C 1
ATOM 2037 O O . GLY A 1 280 ? -1.647 0.679 -16.576 1.00 82.31 280 GLY A O 1
ATOM 2038 N N . GLU A 1 281 ? -3.632 1.752 -16.811 1.00 78.69 281 GLU A N 1
ATOM 2039 C CA . GLU A 1 281 ? -3.159 3.088 -16.445 1.00 78.69 281 GLU A CA 1
ATOM 2040 C C . GLU A 1 281 ? -2.728 3.158 -14.974 1.00 78.69 281 GLU A C 1
ATOM 2042 O O . GLU A 1 281 ? -3.162 2.370 -14.135 1.00 78.69 281 GLU A O 1
ATOM 2047 N N . SER A 1 282 ? -1.821 4.091 -14.676 1.00 80.25 282 SER A N 1
ATOM 2048 C CA . SER A 1 282 ? -1.373 4.330 -13.303 1.00 80.25 282 SER A CA 1
ATOM 2049 C C . SER A 1 282 ? -2.500 4.949 -12.480 1.00 80.25 282 SER A C 1
ATOM 2051 O O . SER A 1 282 ? -3.189 5.841 -12.969 1.00 80.25 282 SER A O 1
ATOM 2053 N N . ILE A 1 283 ? -2.594 4.584 -11.203 1.00 69.25 283 ILE A N 1
ATOM 2054 C CA . ILE A 1 283 ? -3.431 5.251 -10.191 1.00 69.25 283 ILE A CA 1
ATOM 2055 C C . ILE A 1 283 ? -3.232 6.778 -10.140 1.00 69.25 283 ILE A C 1
ATOM 2057 O O . ILE A 1 283 ? -4.139 7.530 -9.796 1.00 69.25 283 ILE A O 1
ATOM 2061 N N . THR A 1 284 ? -2.043 7.263 -10.499 1.00 69.88 284 THR A N 1
ATOM 2062 C CA . THR A 1 284 ? -1.740 8.700 -10.540 1.00 69.88 284 THR A CA 1
ATOM 2063 C C . THR A 1 284 ? -2.125 9.369 -11.865 1.00 69.88 284 THR A C 1
ATOM 2065 O O . THR A 1 284 ? -1.920 10.570 -12.024 1.00 69.88 284 THR A O 1
ATOM 2068 N N . GLY A 1 285 ? -2.606 8.609 -12.855 1.00 74.19 285 GLY A N 1
ATOM 2069 C CA . GLY A 1 285 ? -2.780 9.057 -14.242 1.00 74.19 285 GLY A CA 1
ATOM 2070 C C . GLY A 1 285 ? -1.462 9.305 -14.989 1.00 74.19 285 GLY A C 1
ATOM 2071 O O . GLY A 1 285 ? -1.469 9.650 -16.168 1.00 74.19 285 GLY A O 1
ATOM 2072 N N . LYS A 1 286 ? -0.309 9.127 -14.328 1.00 81.06 286 LYS A N 1
ATOM 2073 C CA . LYS A 1 286 ? 1.028 9.356 -14.888 1.00 81.06 286 LYS A CA 1
ATOM 2074 C C . LYS A 1 286 ? 1.930 8.152 -14.648 1.00 81.06 286 LYS A C 1
ATOM 2076 O O . LYS A 1 286 ? 1.949 7.561 -13.569 1.00 81.06 286 LYS A O 1
ATOM 2081 N N . ARG A 1 287 ? 2.722 7.794 -15.656 1.00 89.50 287 ARG A N 1
ATOM 2082 C CA . ARG A 1 287 ? 3.699 6.704 -15.571 1.00 89.50 287 ARG A CA 1
ATOM 2083 C C . ARG A 1 287 ? 4.965 7.049 -16.336 1.00 89.50 287 ARG A C 1
ATOM 2085 O O . ARG A 1 287 ? 4.910 7.769 -17.329 1.00 89.50 287 ARG A O 1
ATOM 2092 N N . ALA A 1 288 ? 6.073 6.467 -15.907 1.00 90.00 288 ALA A N 1
ATOM 2093 C CA . ALA A 1 288 ? 7.300 6.399 -16.683 1.00 90.00 288 ALA A CA 1
ATOM 2094 C C . ALA A 1 288 ? 7.569 4.936 -17.041 1.00 90.00 288 ALA A C 1
ATOM 2096 O O . ALA A 1 288 ? 7.142 4.023 -16.327 1.00 90.00 288 ALA A O 1
ATOM 2097 N N . GLY A 1 289 ? 8.230 4.715 -18.171 1.00 91.44 289 GLY A N 1
ATOM 2098 C CA . GLY A 1 289 ? 8.472 3.387 -18.714 1.00 91.44 289 GLY A CA 1
ATOM 2099 C C . GLY A 1 289 ? 9.857 3.282 -19.327 1.00 91.44 289 GLY A C 1
ATOM 2100 O O . GLY A 1 289 ? 10.291 4.165 -20.065 1.00 91.44 289 GLY A O 1
ATOM 2101 N N . TYR A 1 290 ? 10.546 2.187 -19.022 1.00 91.06 290 TYR A N 1
ATOM 2102 C CA . TYR A 1 290 ? 11.831 1.839 -19.612 1.00 91.06 290 TYR A CA 1
ATOM 2103 C C . TYR A 1 290 ? 11.635 0.628 -20.534 1.00 91.06 290 TYR A C 1
ATOM 2105 O O . TYR A 1 290 ? 11.471 -0.493 -20.035 1.00 91.06 290 TYR A O 1
ATOM 2113 N N . PRO A 1 291 ? 11.615 0.820 -21.866 1.00 90.69 291 PRO A N 1
ATOM 2114 C CA . PRO A 1 291 ? 11.442 -0.279 -22.809 1.00 90.69 291 PRO A CA 1
ATOM 2115 C C . PRO A 1 291 ? 12.689 -1.175 -22.827 1.00 90.69 291 PRO A C 1
ATOM 2117 O O . PRO A 1 291 ? 13.810 -0.685 -22.961 1.00 90.69 291 PRO A O 1
ATOM 2120 N N . MET A 1 292 ? 12.504 -2.492 -22.707 1.00 85.88 292 MET A N 1
ATOM 2121 C CA . MET A 1 292 ? 13.574 -3.498 -22.728 1.00 85.88 292 MET A CA 1
ATOM 2122 C C . MET A 1 292 ? 13.089 -4.813 -23.350 1.00 85.88 292 MET A C 1
ATOM 2124 O O . MET A 1 292 ? 12.113 -5.371 -22.880 1.00 85.88 292 MET A O 1
ATOM 2128 N N . PHE A 1 293 ? 13.777 -5.345 -24.371 1.00 80.56 293 PHE A N 1
ATOM 2129 C CA . PHE A 1 293 ? 13.565 -6.701 -24.930 1.00 80.56 293 PHE A CA 1
ATOM 2130 C C . PHE A 1 293 ? 12.091 -7.161 -25.059 1.00 80.56 293 PHE A C 1
ATOM 2132 O O . PHE A 1 293 ? 11.736 -8.258 -24.639 1.00 80.56 293 PHE A O 1
ATOM 2139 N N . GLY A 1 294 ? 11.221 -6.326 -25.639 1.00 84.62 294 GLY A N 1
ATOM 2140 C CA . GLY A 1 294 ? 9.806 -6.673 -25.855 1.00 84.62 294 GLY A CA 1
ATOM 2141 C C . GLY A 1 294 ? 8.901 -6.531 -24.624 1.00 84.62 294 GLY A C 1
ATOM 2142 O O . GLY A 1 294 ? 7.746 -6.943 -24.665 1.00 84.62 294 GLY A O 1
ATOM 2143 N N . MET A 1 295 ? 9.398 -5.929 -23.545 1.00 90.44 295 MET A N 1
ATOM 2144 C CA . MET A 1 295 ? 8.642 -5.573 -22.347 1.00 90.44 295 MET A CA 1
ATOM 2145 C C . MET A 1 295 ? 8.939 -4.130 -21.918 1.00 90.44 295 MET A C 1
ATOM 2147 O O . MET A 1 295 ? 9.901 -3.512 -22.371 1.00 90.44 295 MET A O 1
ATOM 2151 N N . GLU A 1 296 ? 8.113 -3.573 -21.036 1.00 93.00 296 GLU A N 1
ATOM 2152 C CA . GLU A 1 296 ? 8.279 -2.215 -20.515 1.00 93.00 296 GLU A CA 1
ATOM 2153 C C . GLU A 1 296 ? 8.285 -2.256 -18.987 1.00 93.00 296 GLU A C 1
ATOM 2155 O O . GLU A 1 296 ? 7.289 -2.628 -18.367 1.00 93.00 296 GLU A O 1
ATOM 2160 N N . CYS A 1 297 ? 9.410 -1.880 -18.376 1.00 94.56 297 CYS A N 1
ATOM 2161 C CA . CYS A 1 297 ? 9.488 -1.690 -16.932 1.00 94.56 297 CYS A CA 1
ATOM 2162 C C . CYS A 1 297 ? 8.835 -0.352 -16.593 1.00 94.56 297 CYS A C 1
ATOM 2164 O O . CYS A 1 297 ? 9.425 0.694 -16.865 1.00 94.56 297 CYS A O 1
ATOM 2166 N N . LYS A 1 298 ? 7.632 -0.374 -16.020 1.00 93.81 298 LYS A N 1
ATOM 2167 C CA . LYS A 1 298 ? 6.886 0.843 -15.687 1.00 93.81 298 LYS A CA 1
ATOM 2168 C C . LYS A 1 298 ? 6.868 1.138 -14.192 1.00 93.81 298 LYS A C 1
ATOM 2170 O O . LYS A 1 298 ? 6.827 0.218 -13.376 1.00 93.81 298 LYS A O 1
ATOM 2175 N N . LEU A 1 299 ? 6.857 2.426 -13.861 1.00 92.88 299 LEU A N 1
ATOM 2176 C CA . LEU A 1 299 ? 6.665 2.958 -12.512 1.00 92.88 299 LEU A CA 1
ATOM 2177 C C . LEU A 1 299 ? 5.573 4.032 -12.514 1.00 92.88 299 LEU A C 1
ATOM 2179 O O . LEU A 1 299 ? 5.346 4.705 -13.526 1.00 92.88 299 LEU A O 1
ATOM 2183 N N . ALA A 1 300 ? 4.872 4.158 -11.391 1.00 87.62 300 ALA A N 1
ATOM 2184 C CA . ALA A 1 300 ? 3.906 5.228 -11.195 1.00 87.62 300 ALA A CA 1
ATOM 2185 C C . ALA A 1 300 ? 4.656 6.538 -10.939 1.00 87.62 300 ALA A C 1
ATOM 2187 O O . ALA A 1 300 ? 5.642 6.553 -10.207 1.00 87.62 300 ALA A O 1
ATOM 2188 N N . VAL A 1 301 ? 4.205 7.628 -11.557 1.00 85.00 301 VAL A N 1
ATOM 2189 C CA . VAL A 1 301 ? 4.794 8.958 -11.359 1.00 85.00 301 VAL A CA 1
ATOM 2190 C C . VAL A 1 301 ? 3.838 9.782 -10.515 1.00 85.00 301 VAL A C 1
ATOM 2192 O O . VAL A 1 301 ? 2.669 9.923 -10.870 1.00 85.00 301 VAL A O 1
ATOM 2195 N N . GLU A 1 302 ? 4.331 10.319 -9.405 1.00 72.44 302 GLU A N 1
ATOM 2196 C CA . GLU A 1 302 ? 3.588 11.206 -8.513 1.00 72.44 302 GLU A CA 1
ATOM 2197 C C . GLU A 1 302 ? 4.241 12.594 -8.494 1.00 72.44 302 GLU A C 1
ATOM 2199 O O . GLU A 1 302 ? 5.455 12.701 -8.325 1.00 72.44 302 GLU A O 1
ATOM 2204 N N . ASP A 1 303 ? 3.439 13.652 -8.657 1.00 65.50 303 ASP A N 1
ATOM 2205 C CA . ASP A 1 303 ? 3.945 15.030 -8.745 1.00 65.50 303 ASP A CA 1
ATOM 2206 C C . ASP A 1 303 ? 4.489 15.540 -7.399 1.00 65.50 303 ASP A C 1
ATOM 2208 O O . ASP A 1 303 ? 5.565 16.136 -7.350 1.00 65.50 303 ASP A O 1
ATOM 2212 N N . ASP A 1 304 ? 3.793 15.250 -6.295 1.00 61.28 304 ASP A N 1
ATOM 2213 C CA . ASP A 1 304 ? 4.135 15.802 -4.977 1.00 61.28 304 ASP A CA 1
ATOM 2214 C C . ASP A 1 304 ? 5.131 14.933 -4.184 1.00 61.28 304 ASP A C 1
ATOM 2216 O O . ASP A 1 304 ? 5.712 15.393 -3.203 1.00 61.28 304 ASP A O 1
ATOM 2220 N N . LYS A 1 305 ? 5.349 13.670 -4.591 1.00 63.56 305 LYS A N 1
ATOM 2221 C CA . LYS A 1 305 ? 6.223 12.668 -3.930 1.00 63.56 305 LYS A CA 1
ATOM 2222 C C . LYS A 1 305 ? 5.980 12.467 -2.424 1.00 63.56 305 LYS A C 1
ATOM 2224 O O . LYS A 1 305 ? 6.824 11.913 -1.724 1.00 63.56 305 LYS A O 1
ATOM 2229 N N . ILE A 1 306 ? 4.831 12.902 -1.908 1.00 54.84 306 ILE A N 1
ATOM 2230 C CA . ILE A 1 306 ? 4.504 12.857 -0.475 1.00 54.84 306 ILE A CA 1
ATOM 2231 C C . ILE A 1 306 ? 4.252 11.415 -0.018 1.00 54.84 306 ILE A C 1
ATOM 2233 O O . ILE A 1 306 ? 4.566 11.062 1.118 1.00 54.84 306 ILE A O 1
ATOM 2237 N N . ARG A 1 307 ? 3.695 10.565 -0.891 1.00 56.88 307 ARG A N 1
ATOM 2238 C CA . ARG A 1 307 ? 3.218 9.228 -0.509 1.00 56.88 307 ARG A CA 1
ATOM 2239 C C . ARG A 1 307 ? 4.235 8.116 -0.760 1.00 56.88 307 ARG A C 1
ATOM 2241 O O . ARG A 1 307 ? 3.981 6.990 -0.343 1.00 56.88 307 ARG A O 1
ATOM 2248 N N . ASN A 1 308 ? 5.370 8.417 -1.406 1.00 71.44 308 ASN A N 1
ATOM 2249 C CA . ASN A 1 308 ? 6.402 7.444 -1.807 1.00 71.44 308 ASN A CA 1
ATOM 2250 C C . ASN A 1 308 ? 5.801 6.187 -2.468 1.00 71.44 308 ASN A C 1
ATOM 2252 O O . ASN A 1 308 ? 6.268 5.066 -2.257 1.00 71.44 308 ASN A O 1
ATOM 2256 N N . ILE A 1 309 ? 4.708 6.364 -3.221 1.00 77.62 309 ILE A N 1
ATOM 2257 C CA . ILE A 1 309 ? 3.941 5.253 -3.796 1.00 77.62 309 ILE A CA 1
ATOM 2258 C C . ILE A 1 309 ? 4.715 4.562 -4.928 1.00 77.62 309 ILE A C 1
ATOM 2260 O O . ILE A 1 309 ? 4.448 3.413 -5.261 1.00 77.62 309 ILE A O 1
ATOM 2264 N N . ASP A 1 310 ? 5.704 5.246 -5.492 1.00 85.31 310 ASP A N 1
ATOM 2265 C CA . ASP A 1 310 ? 6.639 4.762 -6.500 1.00 85.31 310 ASP A CA 1
ATOM 2266 C C . ASP A 1 310 ? 7.740 3.860 -5.921 1.00 85.31 310 ASP A C 1
ATOM 2268 O O . ASP A 1 310 ? 8.449 3.203 -6.678 1.00 85.31 310 ASP A O 1
ATOM 2272 N N . MET A 1 311 ? 7.876 3.766 -4.597 1.00 91.50 311 MET A N 1
ATOM 2273 C CA . MET A 1 311 ? 8.884 2.938 -3.930 1.00 91.50 311 MET A CA 1
ATOM 2274 C C . MET A 1 311 ? 8.331 1.573 -3.514 1.00 91.50 311 MET A C 1
ATOM 2276 O O . MET A 1 311 ? 7.123 1.383 -3.356 1.00 91.50 311 MET A O 1
ATOM 2280 N N . VAL A 1 312 ? 9.222 0.597 -3.317 1.00 95.12 312 VAL A N 1
ATOM 2281 C CA . VAL A 1 312 ? 8.847 -0.680 -2.693 1.00 95.12 312 VAL A CA 1
ATOM 2282 C C . VAL A 1 312 ? 8.394 -0.417 -1.247 1.00 95.12 312 VAL A C 1
ATOM 2284 O O . VAL A 1 312 ? 9.142 0.212 -0.496 1.00 95.12 312 VAL A O 1
ATOM 2287 N N . PRO A 1 313 ? 7.211 -0.899 -0.815 1.00 92.31 313 PRO A N 1
ATOM 2288 C CA . PRO A 1 313 ? 6.701 -0.610 0.521 1.00 92.31 313 PRO A CA 1
ATOM 2289 C C . PRO A 1 313 ? 7.611 -1.148 1.628 1.00 92.31 313 PRO A C 1
ATOM 2291 O O . PRO A 1 313 ? 8.146 -2.259 1.529 1.00 92.31 313 PRO A O 1
ATOM 2294 N N . THR A 1 314 ? 7.734 -0.395 2.719 1.00 92.12 314 THR A N 1
ATOM 2295 C CA . THR A 1 314 ? 8.417 -0.854 3.935 1.00 92.12 314 THR A CA 1
ATOM 2296 C C . THR A 1 314 ? 7.781 -2.145 4.462 1.00 92.12 314 THR A C 1
ATOM 2298 O O . THR A 1 314 ? 6.568 -2.319 4.400 1.00 92.12 314 THR A O 1
ATOM 2301 N N . GLY A 1 315 ? 8.609 -3.068 4.952 1.00 92.62 315 GLY A N 1
ATOM 2302 C CA . GLY A 1 315 ? 8.203 -4.396 5.415 1.00 92.62 315 GLY A CA 1
ATOM 2303 C C . GLY A 1 315 ? 8.155 -5.455 4.312 1.00 92.62 315 GLY A C 1
ATOM 2304 O O . GLY A 1 315 ? 8.137 -6.646 4.612 1.00 92.62 315 GLY A O 1
ATOM 2305 N N . THR A 1 316 ? 8.200 -5.057 3.036 1.00 95.50 316 THR A N 1
ATOM 2306 C CA . THR A 1 316 ? 8.148 -6.010 1.920 1.00 95.50 316 THR A CA 1
ATOM 2307 C C . THR A 1 316 ? 9.347 -6.951 1.941 1.00 95.50 316 THR A C 1
ATOM 2309 O O . THR A 1 316 ? 10.488 -6.510 2.076 1.00 95.50 316 THR A O 1
ATOM 2312 N N . SER A 1 317 ? 9.115 -8.248 1.735 1.00 95.56 317 SER A N 1
ATOM 2313 C CA . SER A 1 317 ? 10.209 -9.217 1.656 1.00 95.56 317 SER A CA 1
ATOM 2314 C C . SER A 1 317 ? 11.130 -8.950 0.455 1.00 95.56 317 SER A C 1
ATOM 2316 O O . SER A 1 317 ? 10.691 -8.876 -0.704 1.00 95.56 317 SER A O 1
ATOM 2318 N N . CYS A 1 318 ? 12.430 -8.853 0.739 1.00 95.44 318 CYS A N 1
ATOM 2319 C CA . CYS A 1 318 ? 13.503 -8.676 -0.246 1.00 95.44 318 CYS A CA 1
ATOM 2320 C C . CYS A 1 318 ? 14.472 -9.868 -0.311 1.00 95.44 318 CYS A C 1
ATOM 2322 O O . CYS A 1 318 ? 15.380 -9.882 -1.139 1.00 95.44 318 CYS A O 1
ATOM 2324 N N . GLY A 1 319 ? 14.265 -10.882 0.529 1.00 92.69 319 GLY A N 1
ATOM 2325 C CA . GLY A 1 319 ? 15.053 -12.107 0.579 1.00 92.69 319 GLY A CA 1
ATOM 2326 C C . GLY A 1 319 ? 14.646 -12.976 1.766 1.00 92.69 319 GLY A C 1
ATOM 2327 O O . GLY A 1 319 ? 13.788 -12.598 2.566 1.00 92.69 319 GLY A O 1
ATOM 2328 N N . THR A 1 320 ? 15.276 -14.142 1.898 1.00 92.69 320 THR A N 1
ATOM 2329 C CA . THR A 1 320 ? 15.052 -15.046 3.034 1.00 92.69 320 THR A CA 1
ATOM 2330 C C . THR A 1 320 ? 15.392 -14.341 4.345 1.00 92.69 320 THR A C 1
ATOM 2332 O O . THR A 1 320 ? 16.526 -13.894 4.508 1.00 92.69 320 THR A O 1
ATOM 2335 N N . ASN A 1 321 ? 14.429 -14.250 5.270 1.00 93.38 321 ASN A N 1
ATOM 2336 C CA . ASN A 1 321 ? 14.561 -13.538 6.550 1.00 93.38 321 ASN A CA 1
ATOM 2337 C C . ASN A 1 321 ? 14.927 -12.053 6.413 1.00 93.38 321 ASN A C 1
ATOM 2339 O O . ASN A 1 321 ? 15.528 -11.475 7.317 1.00 93.38 321 ASN A O 1
ATOM 2343 N N . LYS A 1 322 ? 14.565 -11.421 5.289 1.00 96.56 322 LYS A N 1
ATOM 2344 C CA . LYS A 1 322 ? 14.865 -10.012 5.031 1.00 96.56 322 LYS A CA 1
ATOM 2345 C C . LYS A 1 322 ? 13.663 -9.214 4.556 1.00 96.56 322 LYS A C 1
ATOM 2347 O O . LYS A 1 322 ? 12.833 -9.702 3.786 1.00 96.56 322 LYS A O 1
ATOM 2352 N N . VAL A 1 323 ? 13.643 -7.951 4.961 1.00 97.06 323 VAL A N 1
ATOM 2353 C CA . VAL A 1 323 ? 12.590 -6.975 4.677 1.00 97.06 323 VAL A CA 1
ATOM 2354 C C . VAL A 1 323 ? 13.185 -5.659 4.189 1.00 97.06 323 VAL A C 1
ATOM 2356 O O . VAL A 1 323 ? 14.310 -5.295 4.536 1.00 97.06 323 VAL A O 1
ATOM 2359 N N . CYS A 1 324 ? 12.414 -4.928 3.392 1.00 97.31 324 CYS A N 1
ATOM 2360 C CA . CYS A 1 324 ? 12.746 -3.567 3.010 1.00 97.31 324 CYS A CA 1
ATOM 2361 C C . CYS A 1 324 ? 12.450 -2.605 4.160 1.00 97.31 324 CYS A C 1
ATOM 2363 O O . CYS A 1 324 ? 11.307 -2.486 4.593 1.00 97.31 324 CYS A O 1
ATOM 2365 N N . LEU A 1 325 ? 13.464 -1.887 4.635 1.00 95.19 325 LEU A N 1
ATOM 2366 C CA . LEU A 1 325 ? 13.316 -0.830 5.631 1.00 95.19 325 LEU A CA 1
ATOM 2367 C C . LEU A 1 325 ? 14.159 0.371 5.222 1.00 95.19 325 LEU A C 1
ATOM 2369 O O . LEU A 1 325 ? 15.366 0.242 5.021 1.00 95.19 325 LEU A O 1
ATOM 2373 N N . SER A 1 326 ? 13.518 1.532 5.075 1.00 91.75 326 SER A N 1
ATOM 2374 C CA . SER A 1 326 ? 14.177 2.770 4.631 1.00 91.75 326 SER A CA 1
ATOM 2375 C C . SER A 1 326 ? 15.007 2.564 3.356 1.00 91.75 326 SER A C 1
ATOM 2377 O O . SER A 1 326 ? 16.175 2.944 3.286 1.00 91.75 326 SER A O 1
ATOM 2379 N N . ASN A 1 327 ? 14.396 1.906 2.365 1.00 94.62 327 ASN A N 1
ATOM 2380 C CA . ASN A 1 327 ? 14.976 1.554 1.064 1.00 94.62 327 ASN A CA 1
ATOM 2381 C C . ASN A 1 327 ? 16.201 0.620 1.113 1.00 94.62 327 ASN A C 1
ATOM 2383 O O . ASN A 1 327 ? 16.962 0.551 0.151 1.00 94.62 327 ASN A O 1
ATOM 2387 N N . LYS A 1 328 ? 16.402 -0.114 2.215 1.00 97.00 328 LYS A N 1
ATOM 2388 C CA . LYS A 1 328 ? 17.478 -1.105 2.369 1.00 97.00 328 LYS A CA 1
ATOM 2389 C C . LYS A 1 328 ? 16.926 -2.490 2.657 1.00 97.00 328 LYS A C 1
ATOM 2391 O O . LYS A 1 328 ? 15.924 -2.617 3.356 1.00 97.00 328 LYS A O 1
ATOM 2396 N N . CYS A 1 329 ? 17.602 -3.522 2.164 1.00 97.94 329 CYS A N 1
ATOM 2397 C CA . CYS A 1 329 ? 17.249 -4.910 2.434 1.00 97.94 329 CYS A CA 1
ATOM 2398 C C . CYS A 1 329 ? 17.955 -5.404 3.702 1.00 97.94 329 CYS A C 1
ATOM 2400 O O . CYS A 1 329 ? 19.117 -5.827 3.676 1.00 97.94 329 CYS A O 1
ATOM 2402 N N . VAL A 1 330 ? 17.246 -5.340 4.826 1.00 97.56 330 VAL A N 1
ATOM 2403 C CA . VAL A 1 330 ? 17.775 -5.648 6.161 1.00 97.56 330 VAL A CA 1
ATOM 2404 C C . VAL A 1 330 ? 17.196 -6.949 6.704 1.00 97.56 330 VAL A C 1
ATOM 2406 O O . VAL A 1 330 ? 16.191 -7.448 6.207 1.00 97.56 330 VAL A O 1
ATOM 2409 N N . ASP A 1 331 ? 17.847 -7.516 7.715 1.00 96.88 331 ASP A N 1
ATOM 2410 C CA . ASP A 1 331 ? 17.344 -8.700 8.411 1.00 96.88 331 ASP A CA 1
ATOM 2411 C C . ASP A 1 331 ? 16.063 -8.379 9.199 1.00 96.88 331 ASP A C 1
ATOM 2413 O O . ASP A 1 331 ? 15.945 -7.308 9.801 1.00 96.88 331 ASP A O 1
ATOM 2417 N N . VAL A 1 332 ? 15.105 -9.309 9.202 1.00 95.19 332 VAL A N 1
ATOM 2418 C CA . VAL A 1 332 ? 13.811 -9.157 9.890 1.00 95.19 332 VAL A CA 1
ATOM 2419 C C . VAL A 1 332 ? 13.964 -8.950 11.404 1.00 95.19 332 VAL A C 1
ATOM 2421 O O . VAL A 1 332 ? 13.110 -8.323 12.028 1.00 95.19 332 VAL A O 1
ATOM 2424 N N . SER A 1 333 ? 15.090 -9.379 11.990 1.00 91.81 333 SER A N 1
ATOM 2425 C CA . SER A 1 333 ? 15.427 -9.151 13.403 1.00 91.81 333 SER A CA 1
ATOM 2426 C C . SER A 1 333 ? 15.499 -7.677 13.809 1.00 91.81 333 SER A C 1
ATOM 2428 O O . SER A 1 333 ? 15.482 -7.386 15.005 1.00 91.81 333 SER A O 1
ATOM 2430 N N . VAL A 1 334 ? 15.512 -6.737 12.854 1.00 92.88 334 VAL A N 1
ATOM 2431 C CA . VAL A 1 334 ? 15.383 -5.296 13.127 1.00 92.88 334 VAL A CA 1
ATOM 2432 C C . VAL A 1 334 ? 14.095 -4.943 13.885 1.00 92.88 334 VAL A C 1
ATOM 2434 O O . VAL A 1 334 ? 14.066 -3.947 14.603 1.00 92.88 334 VAL A O 1
ATOM 2437 N N . TYR A 1 335 ? 13.045 -5.761 13.765 1.00 90.38 335 TYR A N 1
ATOM 2438 C CA . TYR A 1 335 ? 11.785 -5.579 14.492 1.00 90.38 335 TYR A CA 1
ATOM 2439 C C . TYR A 1 335 ? 11.784 -6.184 15.906 1.00 90.38 335 TYR A C 1
ATOM 2441 O O . TYR A 1 335 ? 10.814 -6.021 16.643 1.00 90.38 335 TYR A O 1
ATOM 2449 N N . GLY A 1 336 ? 12.877 -6.834 16.313 1.00 84.88 336 GLY A N 1
ATOM 2450 C CA . GLY A 1 336 ? 12.978 -7.563 17.575 1.00 84.88 336 GLY A CA 1
ATOM 2451 C C . GLY A 1 336 ? 12.606 -9.040 17.440 1.00 84.88 336 GLY A C 1
ATOM 2452 O O . GLY A 1 336 ? 12.253 -9.527 16.366 1.00 84.88 336 GLY A O 1
ATOM 2453 N N . LYS A 1 337 ? 12.744 -9.787 18.539 1.00 79.81 337 LYS A N 1
ATOM 2454 C CA . LYS A 1 337 ? 12.516 -11.238 18.560 1.00 79.81 337 LYS A CA 1
ATOM 2455 C C . LYS A 1 337 ? 11.112 -11.582 19.049 1.00 79.81 337 LYS A C 1
ATOM 2457 O O . LYS A 1 337 ? 10.645 -11.034 20.049 1.00 79.81 337 LYS A O 1
ATOM 2462 N N . LYS A 1 338 ? 10.477 -12.565 18.408 1.00 76.44 338 LYS A N 1
ATOM 2463 C CA . LYS A 1 338 ? 9.152 -13.075 18.793 1.00 76.44 338 LYS A CA 1
ATOM 2464 C C . LYS A 1 338 ? 9.104 -13.550 20.244 1.00 76.44 338 LYS A C 1
ATOM 2466 O O . LYS A 1 338 ? 8.112 -13.335 20.940 1.00 76.44 338 LYS A O 1
ATOM 2471 N N . GLU A 1 339 ? 10.181 -14.159 20.734 1.00 78.94 339 GLU A N 1
ATOM 2472 C CA . GLU A 1 339 ? 10.268 -14.648 22.111 1.00 78.94 339 GLU A CA 1
ATOM 2473 C C . GLU A 1 339 ? 10.214 -13.506 23.131 1.00 78.94 339 GLU A C 1
ATOM 2475 O O . GLU A 1 339 ? 9.703 -13.685 24.235 1.00 78.94 339 GLU A O 1
ATOM 2480 N N . GLU A 1 340 ? 10.726 -12.325 22.782 1.00 81.69 340 GLU A N 1
ATOM 2481 C CA . GLU A 1 340 ? 10.677 -11.148 23.652 1.00 81.69 340 GLU A CA 1
ATOM 2482 C C . GLU A 1 340 ? 9.259 -10.584 23.730 1.00 81.69 340 GLU A C 1
ATOM 2484 O O . GLU A 1 340 ? 8.803 -10.237 24.819 1.00 81.69 340 GLU A O 1
ATOM 2489 N N . CYS A 1 341 ? 8.537 -10.560 22.606 1.00 78.50 341 CYS A N 1
ATOM 2490 C CA . CYS A 1 341 ? 7.119 -10.206 22.580 1.00 78.50 341 CYS A CA 1
ATOM 2491 C C . CYS A 1 341 ? 6.280 -11.222 23.371 1.00 78.50 341 CYS A C 1
ATOM 2493 O O . CYS A 1 341 ? 5.570 -10.850 24.301 1.00 78.50 341 CYS A O 1
ATOM 2495 N N . SER A 1 342 ? 6.473 -12.518 23.119 1.00 80.31 342 SER A N 1
ATOM 2496 C CA . SER A 1 342 ? 5.744 -13.598 23.801 1.00 80.31 342 SER A CA 1
ATOM 2497 C C . SER A 1 342 ? 5.945 -13.582 25.323 1.00 80.31 342 SER A C 1
ATOM 2499 O O . SER A 1 342 ? 5.022 -13.889 26.079 1.00 80.31 342 SER A O 1
ATOM 2501 N N . LYS A 1 343 ? 7.141 -13.190 25.791 1.00 81.94 343 LYS A N 1
ATOM 2502 C CA . LYS A 1 343 ? 7.423 -12.975 27.220 1.00 81.94 343 LYS A CA 1
ATOM 2503 C C . LYS A 1 343 ? 6.633 -11.806 27.802 1.00 81.94 343 LYS A C 1
ATOM 2505 O O . LYS A 1 343 ? 6.155 -11.929 28.926 1.00 81.94 343 LYS A O 1
ATOM 2510 N N . LYS A 1 344 ? 6.477 -10.701 27.064 1.00 82.12 344 LYS A N 1
ATOM 2511 C CA . LYS A 1 344 ? 5.641 -9.564 27.494 1.00 82.12 344 LYS A CA 1
ATOM 2512 C C . LYS A 1 344 ? 4.171 -9.966 27.616 1.00 82.12 344 LYS A C 1
ATOM 2514 O O . LYS A 1 344 ? 3.514 -9.540 28.556 1.00 82.12 344 LYS A O 1
ATOM 2519 N N . CYS A 1 345 ? 3.704 -10.845 26.733 1.00 80.25 345 CYS A N 1
ATOM 2520 C CA . CYS A 1 345 ? 2.340 -11.373 26.751 1.00 80.25 345 CYS A CA 1
ATOM 2521 C C . CYS A 1 345 ? 2.130 -12.527 27.753 1.00 80.25 345 CYS A C 1
ATOM 2523 O O . CYS A 1 345 ? 1.049 -13.108 27.822 1.00 80.25 345 CYS A O 1
ATOM 2525 N N . GLY A 1 346 ? 3.164 -12.946 28.498 1.00 80.12 346 GLY A N 1
ATOM 2526 C CA . GLY A 1 346 ? 3.070 -14.069 29.440 1.00 80.12 346 GLY A CA 1
ATOM 2527 C C . GLY A 1 346 ? 2.605 -15.391 28.808 1.00 80.12 346 GLY A C 1
ATOM 2528 O O . GLY A 1 346 ? 2.056 -16.238 29.511 1.00 80.12 346 GLY A O 1
ATOM 2529 N N . GLY A 1 347 ? 2.779 -15.554 27.490 1.00 74.00 347 GLY A N 1
ATOM 2530 C CA . GLY A 1 347 ? 2.278 -16.701 26.725 1.00 74.00 347 GLY A CA 1
ATOM 2531 C C . GLY A 1 347 ? 0.754 -16.768 26.558 1.00 74.00 347 GLY A C 1
ATOM 2532 O O . GLY A 1 347 ? 0.245 -17.837 26.231 1.00 74.00 347 GLY A O 1
ATOM 2533 N N . LYS A 1 348 ? 0.021 -15.673 26.800 1.00 76.88 348 LYS A N 1
ATOM 2534 C CA . LYS A 1 348 ? -1.453 -15.640 26.771 1.00 76.88 348 LYS A CA 1
ATOM 2535 C C . LYS A 1 348 ? -2.057 -14.847 25.608 1.00 76.88 348 LYS A C 1
ATOM 2537 O O . LYS A 1 348 ? -3.275 -14.685 25.582 1.00 76.88 348 LYS A O 1
ATOM 2542 N N . GLY A 1 349 ? -1.229 -14.446 24.642 1.00 67.75 349 GLY A N 1
ATOM 2543 C CA . GLY A 1 349 ? -1.614 -13.480 23.610 1.00 67.75 349 GLY A CA 1
ATOM 2544 C C . GLY A 1 349 ? -1.348 -12.063 24.075 1.00 67.75 349 GLY A C 1
ATOM 2545 O O . GLY A 1 349 ? -1.632 -11.773 25.257 1.00 67.75 349 GLY A O 1
#

Foldseek 3Di:
DDWKDFPDALDAPDDDDDPPDRDDDPPDDPVQWDDDPPPDPYTQGHDPDFKDAFACQHLHPRRGMIGGPPDPDVLVRVLRVLLRVLRNLRFDQDDPPWDDDDPDDPQPSSRHNPTPSSVLSNLVSCVVVVNPSPPDDQEDADDDPADDAQPNYHYPPDPGHPHPDPQDDFQCFPAPQSFPFFHTFTGRSPDNDTPPGDTHFWQPWDDDPHIFTHDPSDGAELQVLQCLFFNPFKGFDPPVLLQQQQVQAVLRHLQADPVGRHRDDPLLSLFFFTWIWTHHATSQNDKDWDDDDNTTTIFHDDDVCPVVSRGRDFRYASDDQWTHDSSGTDGSCVSPDPVVVCVVVVVVD

Mean predicted aligned error: 15.06 Å

InterPro domains:
  IPR001590 Peptidase M12B, ADAM/reprolysin [PF01421] (41-134)
  IPR001590 Peptidase M12B, ADAM/reprolysin [PS50215] (41-138)
  IPR001762 Disintegrin domain [PS50214] (101-202)
  IPR001762 Disintegrin domain [SM00050] (155-200)
  IPR006586 ADAM, cysteine-rich domain [PF08516] (202-282)
  IPR006586 ADAM, cysteine-rich domain [SM00608] (201-332)
  IPR024079 Metallopeptidase, catalytic domain superfamily [G3DSA:3.40.390.10] (38-140)
  IPR036436 Disintegrin domain superfamily [G3DSA:4.10.70.10] (145-203)
  IPR036436 Disintegrin domain superfamily [SSF57552] (155-199)

Solvent-accessible surface area (backbone atoms only — not comparable to full-atom values): 19988 Å² total; per-residue (Å²): 133,90,54,63,60,70,53,72,50,72,73,73,92,67,99,64,82,88,72,87,69,87,73,78,67,94,80,69,72,78,84,46,59,44,82,52,67,96,88,54,85,44,61,40,52,58,79,92,50,52,60,50,42,40,48,57,16,55,77,43,100,60,20,37,37,43,42,46,85,82,50,103,44,70,65,55,40,50,37,47,52,51,27,28,49,36,18,12,43,48,35,67,72,75,56,96,88,54,54,24,79,90,75,90,51,89,50,24,24,70,51,64,34,73,21,57,58,41,50,50,38,39,50,53,34,52,72,72,63,58,51,73,62,74,57,82,62,78,56,52,90,77,59,97,88,57,75,62,88,43,71,49,48,34,35,77,93,55,94,71,31,80,33,73,82,72,64,58,57,60,70,38,78,65,39,77,49,88,44,98,20,28,44,62,37,45,24,72,46,81,50,90,64,60,61,83,92,51,51,44,62,47,52,41,80,34,74,72,93,54,81,28,18,13,35,90,33,34,53,38,46,65,50,62,48,22,30,66,38,17,37,75,71,27,33,59,37,55,70,75,46,30,55,46,9,48,69,21,39,92,92,18,11,32,52,71,60,97,90,41,45,34,51,26,51,91,75,17,19,74,15,8,34,38,42,20,29,69,41,59,70,30,59,68,77,30,66,49,72,49,81,49,98,95,46,46,37,28,32,52,41,66,92,82,62,80,79,54,77,38,37,42,59,65,28,15,55,58,51,90,70,23,19,14,50,90,34,29,54,39,59,38,66,79,62,51,57,70,69,62,54,39,58,75,34,70,77,70,109

Secondary structure (DSSP, 8-state):
----EEEPPPPP--SS---------TTS-GGGEEEPPTT---EEESTT--EEE-TT-TTSTT--EEE---SSSHHHHHHHHHHHHHHHTTPPPP-TT--BTTTTB---SSSSS--HHHHHHHHHHHHHH--GGGSPPSB-S--TT---TTSS-B-TT-S----S--PPPTT-EEE---STTB--EE--SS-SSPPPP-BPPTT-EEESSSEEE-BTTB---HHHHHHHHH-TTEEEPPHHHHGGGGS-BTTBSS-B-SSSBPPPPTTTGGGSB--EEESSS-TTS-EEEEEETTEEEEEE--SS-SS-TTBPPTT-EEETTEEEETTEEEEGGGG--HHHHHHHTTT--

Radius of gyration: 23.48 Å; Cα contacts (8 Å, |Δi|>4): 660; chains: 1; bounding box: 60×46×58 Å

Organism: NCBI:txid238744

Sequence (349 aa):
MERVKELAAIPTPLSTPPNITVARQPNLSTSTLQKGPAGQSGKDFEGDTVGLANKFAMCTANSGGVNQDHHGNLIGLASTVAHEMGHNFGLSHDGPGCVCGPLLSHNCVMAERLSDCSLQQLAEFMERARPGCLRPPASVRTVAGGPHCGNAMLEPGEECDCGSVELEAPGSVCRRSAGSCDLPEYCTGQSEDCPEDSFQMNGEPCYSQAPGYCHQGQCPSREQHCWRLFGDGAKVGPDLCFNLNKRGEEGSSCGRDKSGFIPCSSVDVKCGTMFCVGGGESITGKRAGYPMFGMECKLAVEDDKIRNIDMVPTGTSCGTNKVCLSNKCVDVSVYGKKEECSKKCGGKG

Nearest PDB structures (foldseek):
  2ero-assembly1_A  TM=5.200E-01  e=5.542E-22  Crotalus atrox
  2dw0-assembly1_A  TM=5.023E-01  e=3.651E-22  Crotalus atrox
  3dsl-assembly1_B  TM=4.806E-01  e=1.158E-20  Bothrops jararaca
  5y2z-assembly5_I  TM=4.851E-01  e=5.456E-20  Homo sapiens
  5y31-assembly2_C  TM=4.772E-01  e=1.908E-19  Homo sapiens